Protein AF-A0A529ZJQ5-F1 (afdb_monomer_lite)

pLDDT: mean 96.98, std 4.02, range [57.5, 98.81]

Secondary structure (DSSP, 8-state):
---TTS---EEEPTTS-EEEETT-BHHHHHH-HHHHHH-HHHHHHHHHSS-HHHHHH-BHHHHHTPPP--HHHH-TTT--BTTTSTTS-BTTSSS--TTS-SSS--SS--PPP--HHHHHHHHTT-EEEEEETTEEEEEEHHHHBPP-TT-TT--BSPPTT-EEEEEEEPPPPHHHHT-------SSSS--

Sequence (191 aa):
VDVSRLTSDIQEADGGALLIGASMKNSALAAQPLIRERYPMLSRALLAGASAQIRNMATVGGNIMQRTRCAYFYDVDGARCNKRQPGGGCDAIGGFNRYHAILGASNDCVATHPSDMCVALAALSAVVHLAGPAGERTVPLAEFHALPGASPQIESVLQPGEMITAVELPPATPAMVNSEYRKLRDRSSYA

Radius of gyration: 17.36 Å; chains: 1; bounding box: 42×33×49 Å

Structure (mmCIF, N/CA/C/O backbone):
data_AF-A0A529ZJQ5-F1
#
_entry.id   AF-A0A529ZJQ5-F1
#
loop_
_atom_site.group_PDB
_atom_site.id
_atom_site.type_symbol
_atom_site.label_atom_id
_atom_site.label_alt_id
_atom_site.label_comp_id
_atom_site.label_asym_id
_atom_site.label_entity_id
_atom_site.label_seq_id
_atom_site.pdbx_PDB_ins_code
_atom_site.Cartn_x
_atom_site.Cartn_y
_atom_site.Cartn_z
_atom_site.occupancy
_atom_site.B_iso_or_equiv
_atom_site.auth_seq_id
_atom_site.auth_comp_id
_atom_site.auth_asym_id
_atom_site.auth_atom_id
_atom_site.pdbx_PDB_model_num
ATOM 1 N N . VAL A 1 1 ? -16.937 1.031 -11.743 1.00 88.88 1 VAL A N 1
ATOM 2 C CA . VAL A 1 1 ? -17.685 0.732 -10.502 1.00 88.88 1 VAL A CA 1
ATOM 3 C C . VAL A 1 1 ? -17.194 1.695 -9.441 1.00 88.88 1 VAL A C 1
ATOM 5 O O . VAL A 1 1 ? -15.996 1.710 -9.194 1.00 88.88 1 VAL A O 1
ATOM 8 N N . ASP A 1 2 ? -18.064 2.553 -8.908 1.00 94.06 2 ASP A N 1
ATOM 9 C CA . ASP A 1 2 ? -17.708 3.390 -7.758 1.00 94.06 2 ASP A CA 1
ATOM 10 C C . ASP A 1 2 ? -17.892 2.575 -6.474 1.00 94.06 2 ASP A C 1
ATOM 12 O O . ASP A 1 2 ? -18.957 2.011 -6.235 1.00 94.06 2 ASP A O 1
ATOM 16 N N . VAL A 1 3 ? -16.834 2.507 -5.673 1.00 92.62 3 VAL A N 1
ATOM 17 C CA . VAL A 1 3 ? -16.762 1.739 -4.424 1.00 92.62 3 VAL A CA 1
ATOM 18 C C . VAL A 1 3 ? -16.684 2.652 -3.197 1.00 92.62 3 VAL A C 1
ATOM 20 O O . VAL A 1 3 ? -16.454 2.191 -2.082 1.00 92.62 3 VAL A O 1
ATOM 23 N N . SER A 1 4 ? -16.898 3.960 -3.379 1.00 87.81 4 SER A N 1
ATOM 24 C CA . SER A 1 4 ? -16.862 4.970 -2.315 1.00 87.81 4 SER A CA 1
ATOM 25 C C . SER A 1 4 ? -17.887 4.740 -1.199 1.00 87.81 4 SER A C 1
ATOM 27 O O . SER A 1 4 ? -17.725 5.288 -0.113 1.00 87.81 4 SER A O 1
ATOM 29 N N . ARG A 1 5 ? -18.912 3.914 -1.453 1.00 85.44 5 ARG A N 1
ATOM 30 C CA . ARG A 1 5 ? -19.976 3.554 -0.503 1.00 85.44 5 ARG A CA 1
ATOM 31 C C . ARG A 1 5 ? -19.731 2.253 0.267 1.00 85.44 5 ARG A C 1
ATOM 33 O O . ARG A 1 5 ? -20.607 1.837 1.018 1.00 85.44 5 ARG A O 1
ATOM 40 N N . LEU A 1 6 ? -18.585 1.593 0.079 1.00 85.75 6 LEU A N 1
ATOM 41 C CA . LEU A 1 6 ? -18.183 0.492 0.960 1.00 85.75 6 LEU A CA 1
ATOM 42 C C . LEU A 1 6 ? -17.978 0.995 2.391 1.00 85.75 6 LEU A C 1
ATOM 44 O O . LEU A 1 6 ? -17.764 2.190 2.599 1.00 85.75 6 LEU A O 1
ATOM 48 N N . THR A 1 7 ? -18.007 0.086 3.367 1.00 89.00 7 THR A N 1
ATOM 49 C CA . THR A 1 7 ? -17.840 0.453 4.779 1.00 89.00 7 THR A CA 1
ATOM 50 C C . THR A 1 7 ? -16.526 1.198 5.029 1.00 89.00 7 THR A C 1
ATOM 52 O O . THR A 1 7 ? -15.455 0.807 4.549 1.00 89.00 7 THR A O 1
ATOM 55 N N . SER A 1 8 ? -16.639 2.292 5.781 1.00 93.75 8 SER A N 1
ATOM 56 C CA . SER A 1 8 ? -15.530 3.085 6.312 1.00 93.75 8 SER A CA 1
ATOM 57 C C . SER A 1 8 ? -15.363 2.907 7.819 1.00 93.75 8 SER A C 1
ATOM 59 O O . SER A 1 8 ? -14.598 3.650 8.428 1.00 93.75 8 SER A O 1
ATOM 61 N N . ASP A 1 9 ? -16.113 1.989 8.426 1.00 95.06 9 ASP A N 1
ATOM 62 C CA . ASP A 1 9 ? -16.184 1.847 9.875 1.00 95.06 9 ASP A CA 1
ATOM 63 C C . ASP A 1 9 ? -15.022 1.010 10.416 1.00 95.06 9 ASP A C 1
ATOM 65 O O . ASP A 1 9 ? -14.377 0.252 9.687 1.00 95.06 9 ASP A O 1
ATOM 69 N N . ILE A 1 10 ? -14.768 1.151 11.716 1.00 96.94 10 ILE A N 1
ATOM 70 C CA . ILE A 1 10 ? -13.935 0.219 12.475 1.00 96.94 10 ILE A CA 1
ATOM 71 C C . ILE A 1 10 ? -14.856 -0.552 13.404 1.00 96.94 10 ILE A C 1
ATOM 73 O O . ILE A 1 10 ? -15.583 0.050 14.194 1.00 96.94 10 ILE A O 1
ATOM 77 N N . GLN A 1 11 ? -14.800 -1.872 13.312 1.00 96.44 11 GLN A N 1
ATOM 78 C CA . GLN A 1 11 ? -15.501 -2.778 14.207 1.00 96.44 11 GLN A CA 1
ATOM 79 C C . GLN A 1 11 ? -14.475 -3.471 15.095 1.00 96.44 11 GLN A C 1
ATOM 81 O O . GLN A 1 11 ? -13.436 -3.922 14.617 1.00 96.44 11 GLN A O 1
ATOM 86 N N . GLU A 1 12 ? -14.756 -3.540 16.388 1.00 95.88 12 GLU A N 1
ATOM 87 C CA . GLU A 1 12 ? -13.965 -4.329 17.326 1.00 95.88 12 GLU A CA 1
ATOM 88 C C . GLU A 1 12 ? -14.640 -5.691 17.478 1.00 95.88 12 GLU A C 1
ATOM 90 O O . GLU A 1 12 ? -15.821 -5.766 17.816 1.00 95.88 12 GLU A O 1
ATOM 95 N N . ALA A 1 13 ? -13.907 -6.753 17.157 1.00 89.31 13 ALA A N 1
ATOM 96 C CA . ALA A 1 13 ? -14.368 -8.121 17.328 1.00 89.31 13 ALA A CA 1
ATOM 97 C C . ALA A 1 13 ? -14.150 -8.591 18.772 1.00 89.31 13 ALA A C 1
ATOM 99 O O . ALA A 1 13 ? -13.324 -8.043 19.514 1.00 89.31 13 ALA A O 1
ATOM 100 N N . ASP A 1 14 ? -14.849 -9.662 19.146 1.00 78.19 14 ASP A N 1
ATOM 101 C CA . ASP A 1 14 ? -14.652 -10.325 20.431 1.00 78.19 14 ASP A CA 1
ATOM 102 C C . ASP A 1 14 ? -13.178 -10.733 20.590 1.00 78.19 14 ASP A C 1
ATOM 104 O O . ASP A 1 14 ? -12.594 -11.397 19.735 1.00 78.19 14 ASP A O 1
ATOM 108 N N . GLY A 1 15 ? -12.546 -10.289 21.679 1.00 83.25 15 GLY A N 1
ATOM 109 C CA . GLY A 1 15 ? -11.114 -10.501 21.920 1.00 83.25 15 GLY A CA 1
ATOM 110 C C . GLY A 1 15 ? -10.196 -9.350 21.487 1.00 83.25 15 GLY A C 1
ATOM 111 O O . GLY A 1 15 ? -8.992 -9.437 21.715 1.00 83.25 15 GLY A O 1
ATOM 112 N N . GLY A 1 16 ? -10.734 -8.254 20.938 1.00 92.50 16 GLY A N 1
ATOM 113 C CA . GLY A 1 16 ? -10.008 -6.988 20.752 1.00 92.50 16 GLY A CA 1
ATOM 114 C C . GLY A 1 16 ? -9.292 -6.820 19.408 1.00 92.50 16 GLY A C 1
ATOM 115 O O . GLY A 1 16 ? -8.518 -5.868 19.246 1.00 92.50 16 GLY A O 1
ATOM 116 N N . ALA A 1 17 ? -9.539 -7.723 18.453 1.00 96.50 17 ALA A N 1
ATOM 117 C CA . ALA A 1 17 ? -9.147 -7.545 17.056 1.00 96.50 17 ALA A CA 1
ATOM 118 C C . ALA A 1 17 ? -9.973 -6.421 16.414 1.00 96.50 17 ALA A C 1
ATOM 120 O O . ALA A 1 17 ? -11.123 -6.198 16.794 1.00 96.50 17 ALA A O 1
ATOM 121 N N . LEU A 1 18 ? -9.398 -5.710 15.443 1.00 98.12 18 LEU A N 1
ATOM 122 C CA . LEU A 1 18 ? -10.080 -4.613 14.753 1.00 98.12 18 LEU A CA 1
ATOM 123 C C . LEU A 1 18 ? -10.268 -4.925 13.281 1.00 98.12 18 LEU A C 1
ATOM 125 O O . LEU A 1 18 ? -9.289 -5.163 12.583 1.00 98.12 18 LEU A O 1
ATOM 129 N N . LEU A 1 19 ? -11.496 -4.803 12.796 1.00 98.00 19 LEU A N 1
ATOM 130 C CA . LEU A 1 19 ? -11.828 -4.856 11.382 1.00 98.00 19 LEU A CA 1
ATOM 131 C C . LEU A 1 19 ? -12.021 -3.431 10.852 1.00 98.00 19 LEU A C 1
ATOM 133 O O . LEU A 1 19 ? -12.921 -2.714 11.280 1.00 98.00 19 LEU A O 1
ATOM 137 N N . ILE A 1 20 ? -11.157 -3.014 9.932 1.00 98.44 20 ILE A N 1
ATOM 138 C CA . ILE A 1 20 ? -11.102 -1.668 9.356 1.00 98.44 20 ILE A CA 1
ATOM 139 C C . ILE A 1 20 ? -11.671 -1.714 7.939 1.00 98.44 20 ILE A C 1
ATOM 141 O O . ILE A 1 20 ? -11.095 -2.353 7.058 1.00 98.44 20 ILE A O 1
ATOM 145 N N . GLY A 1 21 ? -12.764 -0.997 7.688 1.00 98.19 21 GLY A N 1
ATOM 146 C CA . GLY A 1 21 ? -13.397 -0.936 6.373 1.00 98.19 21 GLY A CA 1
ATOM 147 C C . GLY A 1 21 ? -12.484 -0.375 5.274 1.00 98.19 21 GLY A C 1
ATOM 148 O O . GLY A 1 21 ? -11.771 0.616 5.462 1.00 98.19 21 GLY A O 1
ATOM 149 N N . ALA A 1 22 ? -12.514 -0.986 4.087 1.00 97.75 22 ALA A N 1
ATOM 150 C CA . ALA A 1 22 ? -11.606 -0.653 2.989 1.00 97.75 22 ALA A CA 1
ATOM 151 C C . ALA A 1 22 ? -11.772 0.773 2.439 1.00 97.75 22 ALA A C 1
ATOM 153 O O . ALA A 1 22 ? -10.832 1.297 1.829 1.00 97.75 22 ALA A O 1
ATOM 154 N N . SER A 1 23 ? -12.932 1.412 2.631 1.00 97.88 23 SER A N 1
ATOM 155 C CA . SER A 1 23 ? -13.170 2.789 2.178 1.00 97.88 23 SER A CA 1
ATOM 156 C C . SER A 1 23 ? -12.709 3.846 3.189 1.00 97.88 23 SER A C 1
ATOM 158 O O . SER A 1 23 ? -12.678 5.035 2.847 1.00 97.88 23 SER A O 1
ATOM 160 N N . MET A 1 24 ? -12.300 3.433 4.398 1.00 97.88 24 MET A N 1
ATOM 161 C CA . MET A 1 24 ? -11.826 4.346 5.433 1.00 97.88 24 MET A CA 1
ATOM 162 C C . MET A 1 24 ? -10.676 5.200 4.901 1.00 97.88 24 MET A C 1
ATOM 164 O O . MET A 1 24 ? -9.738 4.702 4.273 1.00 97.88 24 MET A O 1
ATOM 168 N N . LYS A 1 25 ? -10.763 6.513 5.133 1.00 98.19 25 LYS A N 1
ATOM 169 C CA . LYS A 1 25 ? -9.748 7.462 4.672 1.00 98.19 25 LYS A CA 1
ATOM 170 C C . LYS A 1 25 ? -8.469 7.315 5.478 1.00 98.19 25 LYS A C 1
ATOM 172 O O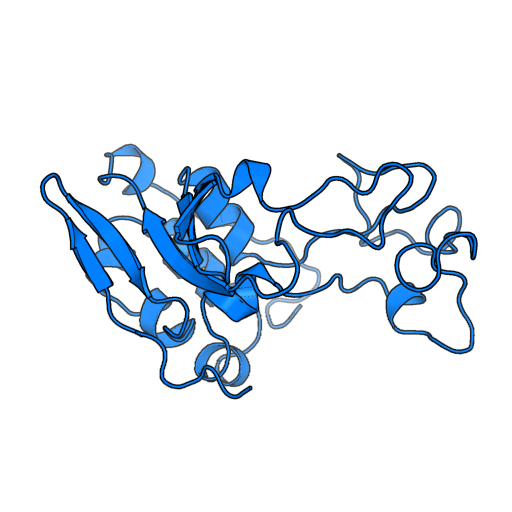 . LYS A 1 25 ? -8.518 7.190 6.699 1.00 98.19 25 LYS A O 1
ATOM 177 N N . ASN A 1 26 ? -7.325 7.433 4.811 1.00 98.69 26 ASN A N 1
ATOM 178 C CA . ASN A 1 26 ? -6.019 7.347 5.462 1.00 98.69 26 ASN A CA 1
ATOM 179 C C . ASN A 1 26 ? -5.865 8.385 6.586 1.00 98.69 26 ASN A C 1
ATOM 181 O O . ASN A 1 26 ? -5.287 8.079 7.625 1.00 98.69 26 ASN A O 1
ATOM 185 N N . SER A 1 27 ? -6.379 9.607 6.398 1.00 98.50 27 SER A N 1
ATOM 186 C CA . SER A 1 27 ? -6.356 10.637 7.444 1.00 98.50 27 SER A CA 1
ATOM 187 C C . SER A 1 27 ? -7.255 10.300 8.634 1.00 98.50 27 SER A C 1
ATOM 189 O O . SER A 1 27 ? -6.832 10.490 9.773 1.00 98.50 27 SER A O 1
ATOM 191 N N . ALA A 1 28 ? -8.449 9.754 8.386 1.00 98.25 28 ALA A N 1
ATOM 192 C CA . ALA A 1 28 ? -9.367 9.318 9.435 1.00 98.25 28 ALA A CA 1
ATOM 193 C C . ALA A 1 28 ? -8.781 8.149 10.239 1.00 98.25 28 ALA A C 1
ATOM 195 O O . ALA A 1 28 ? -8.769 8.195 11.468 1.00 98.25 28 ALA A O 1
ATOM 196 N N . LEU A 1 29 ? -8.211 7.154 9.553 1.00 98.56 29 LEU A N 1
ATOM 197 C CA . LEU A 1 29 ? -7.559 6.016 10.194 1.00 98.56 29 LEU A CA 1
ATOM 198 C C . LEU A 1 29 ? -6.356 6.453 11.041 1.00 98.56 29 LEU A C 1
ATOM 200 O O . LEU A 1 29 ? -6.196 6.005 12.172 1.00 98.56 29 LEU A O 1
ATOM 204 N N . ALA A 1 30 ? -5.530 7.372 10.532 1.00 98.56 30 ALA A N 1
ATOM 205 C CA . ALA A 1 30 ? -4.383 7.885 11.278 1.00 98.56 30 ALA A CA 1
ATOM 206 C C . ALA A 1 30 ? -4.789 8.679 12.532 1.00 98.56 30 ALA A C 1
ATOM 208 O O . ALA A 1 30 ? -4.048 8.691 13.518 1.00 98.56 30 ALA A O 1
ATOM 209 N N . ALA A 1 31 ? -5.939 9.357 12.489 1.00 98.25 31 ALA A N 1
ATOM 210 C CA . ALA A 1 31 ? -6.445 10.186 13.578 1.00 98.25 31 ALA A CA 1
ATOM 211 C C . ALA A 1 31 ? -7.229 9.400 14.639 1.00 98.25 31 ALA A C 1
ATOM 213 O O . ALA A 1 31 ? -7.427 9.925 15.736 1.00 98.25 31 ALA A O 1
ATOM 214 N N . GLN A 1 32 ? -7.654 8.171 14.335 1.00 98.19 32 GLN A N 1
ATOM 215 C CA . GLN A 1 32 ? -8.501 7.368 15.210 1.00 98.19 32 GLN A CA 1
ATOM 216 C C . GLN A 1 32 ? -7.820 7.074 16.561 1.00 98.19 32 GLN A C 1
ATOM 218 O O . GLN A 1 32 ? -6.740 6.470 16.555 1.00 98.19 32 GLN A O 1
ATOM 223 N N . PRO A 1 33 ? -8.412 7.474 17.711 1.00 97.56 33 PRO A N 1
ATOM 224 C CA . PRO A 1 33 ? -7.841 7.215 19.035 1.00 97.56 33 PRO A CA 1
ATOM 225 C C . PRO A 1 33 ? -7.417 5.763 19.244 1.00 97.56 33 PRO A C 1
ATOM 227 O O . PRO A 1 33 ? -6.279 5.508 19.632 1.00 97.56 33 PRO A O 1
ATOM 230 N N . LEU A 1 34 ? -8.272 4.818 18.849 1.00 96.00 34 LEU A N 1
ATOM 231 C CA . LEU A 1 34 ? -8.011 3.393 19.021 1.00 96.00 34 LEU A CA 1
ATOM 232 C C . LEU A 1 34 ? -6.745 2.936 18.282 1.00 96.00 34 LEU A C 1
ATOM 234 O O . LEU A 1 34 ? -5.941 2.181 18.821 1.00 96.00 34 LEU A O 1
ATOM 238 N N . ILE A 1 35 ? -6.524 3.444 17.067 1.00 98.19 35 ILE A N 1
ATOM 239 C CA . ILE A 1 35 ? -5.330 3.143 16.269 1.00 98.19 35 ILE A CA 1
ATOM 240 C C . ILE A 1 35 ? -4.090 3.805 16.864 1.00 98.19 35 ILE A C 1
ATOM 242 O O . ILE A 1 35 ? -3.024 3.198 16.892 1.00 98.19 35 ILE A O 1
ATOM 246 N N . ARG A 1 36 ? -4.210 5.038 17.361 1.00 98.38 36 ARG A N 1
ATOM 247 C CA . AR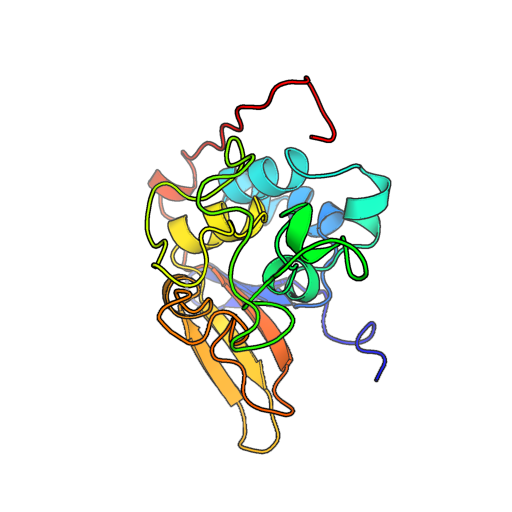G A 1 36 ? -3.089 5.771 17.969 1.00 98.38 36 ARG A CA 1
ATOM 248 C C . ARG A 1 36 ? -2.616 5.133 19.271 1.00 98.38 36 ARG A C 1
ATOM 250 O O . ARG A 1 36 ? -1.420 5.156 19.540 1.00 98.38 36 ARG A O 1
ATOM 257 N N . GLU A 1 37 ? -3.542 4.586 20.049 1.00 97.38 37 GLU A N 1
ATOM 258 C CA . GLU A 1 37 ? -3.257 3.933 21.326 1.00 97.38 37 GLU A CA 1
ATOM 259 C C . GLU A 1 37 ? -2.762 2.498 21.136 1.00 97.38 37 GLU A C 1
ATOM 261 O O . GLU A 1 37 ? -1.781 2.101 21.759 1.00 97.38 37 GLU A O 1
ATOM 266 N N . ARG A 1 38 ? -3.406 1.721 20.256 1.00 97.75 38 ARG A N 1
ATOM 267 C CA . ARG A 1 38 ? -3.131 0.283 20.116 1.00 97.75 38 ARG A CA 1
ATOM 268 C C . ARG A 1 38 ? -2.106 -0.065 19.033 1.00 97.75 38 ARG A C 1
ATOM 270 O O . ARG A 1 38 ? -1.393 -1.054 19.172 1.00 97.75 38 ARG A O 1
ATOM 277 N N . TYR A 1 39 ? -2.009 0.747 17.977 1.00 98.44 39 TYR A N 1
ATOM 278 C CA . TYR A 1 39 ? -1.151 0.503 16.808 1.00 98.44 39 TYR A CA 1
ATOM 279 C C . TYR A 1 39 ? -0.433 1.786 16.336 1.00 98.44 39 TYR A C 1
ATOM 281 O O . TYR A 1 39 ? -0.551 2.173 15.165 1.00 98.44 39 TYR A O 1
ATOM 289 N N . PRO A 1 40 ? 0.327 2.486 17.203 1.00 98.56 40 PRO A N 1
ATOM 290 C CA . PRO A 1 40 ? 0.911 3.785 16.872 1.00 98.56 40 PRO A CA 1
ATOM 291 C C . PRO A 1 40 ? 1.791 3.772 15.617 1.00 98.56 40 PRO A C 1
ATOM 293 O O . PRO A 1 40 ? 1.787 4.760 14.877 1.00 98.56 40 PRO A O 1
ATOM 296 N N . MET A 1 41 ? 2.500 2.675 15.313 1.00 98.44 41 MET A N 1
ATOM 297 C CA . MET A 1 41 ? 3.273 2.578 14.069 1.00 98.44 41 MET A CA 1
ATOM 298 C C . MET A 1 41 ? 2.417 2.730 12.804 1.00 98.44 41 MET A C 1
ATOM 300 O O . MET A 1 41 ? 2.888 3.318 11.833 1.00 98.44 41 MET A O 1
ATOM 304 N N . LEU A 1 42 ? 1.160 2.266 12.807 1.00 98.75 42 LEU A N 1
ATOM 305 C CA . LEU A 1 42 ? 0.258 2.395 11.661 1.00 98.75 42 LEU A CA 1
ATOM 306 C C . LEU A 1 42 ? -0.141 3.856 11.444 1.00 98.75 42 LEU A C 1
ATOM 308 O O . LEU A 1 42 ? -0.043 4.364 10.326 1.00 98.75 42 LEU A O 1
ATOM 312 N N . SER A 1 43 ? -0.520 4.557 12.518 1.00 98.62 43 SER A N 1
ATOM 313 C CA . SER A 1 43 ? -0.813 5.996 12.461 1.00 98.62 43 SER A CA 1
ATOM 314 C C . SER A 1 43 ? 0.397 6.784 11.940 1.00 98.62 43 SER A C 1
ATOM 316 O O . SER A 1 43 ? 0.272 7.600 11.023 1.00 98.62 43 SER A O 1
ATOM 318 N N . ARG A 1 44 ? 1.601 6.484 12.442 1.00 98.56 44 ARG A N 1
ATOM 319 C CA . ARG A 1 44 ? 2.839 7.150 12.007 1.00 98.56 44 ARG A CA 1
ATOM 320 C C . ARG A 1 44 ? 3.195 6.846 10.551 1.00 98.56 44 ARG A C 1
ATOM 322 O O . ARG A 1 44 ? 3.571 7.768 9.830 1.00 98.56 44 ARG A O 1
ATOM 329 N N . ALA A 1 45 ? 3.029 5.604 10.095 1.00 98.69 45 ALA A N 1
ATOM 330 C CA . ALA A 1 45 ? 3.247 5.227 8.699 1.00 98.69 45 ALA A CA 1
ATOM 331 C C . ALA A 1 45 ? 2.321 5.993 7.747 1.00 98.69 45 ALA A C 1
ATOM 333 O O . ALA A 1 45 ? 2.775 6.553 6.748 1.00 98.69 45 ALA A O 1
ATOM 334 N N . LEU A 1 46 ? 1.037 6.102 8.100 1.00 98.56 46 LEU A N 1
ATOM 335 C CA . LEU A 1 46 ? 0.069 6.896 7.346 1.00 98.56 46 LEU A CA 1
ATOM 336 C C . LEU A 1 46 ? 0.483 8.370 7.274 1.00 98.56 46 LEU A C 1
ATOM 338 O O . LEU A 1 46 ? 0.453 8.954 6.195 1.00 98.56 46 LEU A O 1
ATOM 342 N N . LEU A 1 47 ? 0.891 8.975 8.393 1.00 98.19 47 LEU A N 1
ATOM 343 C CA . LEU A 1 47 ? 1.272 10.393 8.451 1.00 98.19 47 LEU A CA 1
ATOM 344 C C . LEU A 1 47 ? 2.610 10.699 7.761 1.00 98.19 47 LEU A C 1
ATOM 346 O O . LEU A 1 47 ? 2.803 11.818 7.279 1.00 98.19 47 LEU A O 1
ATOM 350 N N . ALA A 1 48 ? 3.516 9.722 7.681 1.00 97.44 48 ALA A N 1
ATOM 351 C CA . ALA A 1 48 ? 4.799 9.859 6.996 1.00 97.44 48 ALA A CA 1
ATOM 352 C C . ALA A 1 48 ? 4.659 9.904 5.462 1.00 97.44 48 ALA A C 1
ATOM 354 O O . ALA A 1 48 ? 5.521 10.483 4.787 1.00 97.44 48 ALA A O 1
ATOM 355 N N . GLY A 1 49 ? 3.593 9.316 4.912 1.00 94.38 49 GLY A N 1
ATOM 356 C CA . GLY A 1 49 ? 3.346 9.208 3.476 1.00 94.38 49 GLY A CA 1
ATOM 357 C C . GLY A 1 49 ? 2.498 10.340 2.891 1.00 94.38 49 GLY A C 1
ATOM 358 O O . GLY A 1 49 ? 1.512 10.773 3.488 1.00 94.38 49 GLY A O 1
ATOM 359 N N . ALA A 1 50 ? 2.838 10.771 1.672 1.00 95.88 50 ALA A N 1
ATOM 360 C CA . ALA A 1 50 ? 2.073 11.727 0.861 1.00 95.88 50 ALA A CA 1
ATOM 361 C C . ALA A 1 50 ? 1.789 13.096 1.535 1.00 95.88 50 ALA A C 1
ATOM 363 O O . ALA A 1 50 ? 2.439 13.494 2.506 1.00 95.88 50 ALA A O 1
ATOM 364 N N . SER A 1 51 ? 0.834 13.849 0.980 1.00 97.88 51 SER A N 1
ATOM 365 C CA . SER A 1 51 ? 0.314 15.107 1.532 1.00 97.88 51 SER A CA 1
ATOM 366 C C . SER A 1 51 ? -1.003 14.891 2.286 1.00 97.88 51 SER A C 1
ATOM 368 O O . SER A 1 51 ? -1.665 13.864 2.126 1.00 97.88 51 SER A O 1
ATOM 370 N N . ALA A 1 52 ? -1.425 15.876 3.085 1.00 97.12 52 ALA A N 1
ATOM 371 C CA . ALA A 1 52 ? -2.703 15.813 3.797 1.00 97.12 52 ALA A CA 1
ATOM 372 C C . ALA A 1 52 ? -3.896 15.681 2.833 1.00 97.12 52 ALA A C 1
ATOM 374 O O . ALA A 1 52 ? -4.793 14.878 3.067 1.00 97.12 52 ALA A O 1
ATOM 375 N N . GLN A 1 53 ? -3.867 16.404 1.712 1.00 98.38 53 GLN A N 1
ATOM 376 C CA . GLN A 1 53 ? -4.901 16.366 0.679 1.00 98.38 53 GLN A CA 1
ATOM 377 C C . GLN A 1 53 ? -5.024 14.966 0.071 1.00 98.38 53 GLN A C 1
ATOM 379 O O . GLN A 1 53 ? -6.128 14.441 -0.048 1.00 98.38 53 GLN A O 1
ATOM 384 N N . ILE A 1 54 ? -3.891 14.324 -0.242 1.00 98.12 54 ILE A N 1
ATOM 385 C CA . ILE A 1 54 ? -3.888 12.948 -0.747 1.00 98.12 54 ILE A CA 1
ATOM 386 C C . ILE A 1 54 ? -4.431 11.995 0.321 1.00 98.12 54 ILE A C 1
ATOM 388 O O . ILE A 1 54 ? -5.274 11.161 0.008 1.00 98.12 54 ILE A O 1
ATOM 392 N N . ARG A 1 55 ? -4.016 12.134 1.588 1.00 98.44 55 ARG A N 1
ATOM 393 C CA . ARG A 1 55 ? -4.509 11.280 2.686 1.00 98.44 55 ARG A CA 1
ATOM 394 C C . ARG A 1 55 ? -6.003 11.441 2.970 1.00 98.44 55 ARG A C 1
ATOM 396 O O . ARG A 1 55 ? -6.627 10.474 3.392 1.00 98.44 55 ARG A O 1
ATOM 403 N N . ASN A 1 56 ? -6.573 12.618 2.721 1.00 98.31 56 ASN A N 1
ATOM 404 C CA . ASN A 1 56 ? -8.013 12.854 2.851 1.00 98.31 56 ASN A CA 1
ATOM 405 C C . ASN A 1 56 ? -8.831 12.138 1.768 1.00 98.31 56 ASN A C 1
ATOM 407 O O . ASN A 1 56 ? -9.996 11.819 1.990 1.00 98.31 56 ASN A O 1
ATOM 411 N N . MET A 1 57 ? -8.223 11.855 0.615 1.00 98.00 57 MET A N 1
ATOM 412 C CA . MET A 1 57 ? -8.890 11.168 -0.492 1.00 98.00 57 MET A CA 1
ATOM 413 C C . MET A 1 57 ? -8.613 9.665 -0.501 1.00 98.00 57 MET A C 1
ATOM 415 O O . MET A 1 57 ? -9.533 8.876 -0.741 1.00 98.00 57 MET A O 1
ATOM 419 N N . ALA A 1 58 ? -7.367 9.280 -0.223 1.00 98.31 58 ALA A N 1
ATOM 420 C CA . ALA A 1 58 ? -6.895 7.904 -0.245 1.00 98.31 58 ALA A CA 1
ATOM 421 C C . ALA A 1 58 ? -7.625 7.039 0.787 1.00 98.31 58 ALA A C 1
ATOM 423 O O . ALA A 1 58 ? -7.831 7.455 1.928 1.00 98.31 58 ALA A O 1
ATOM 424 N N . THR A 1 59 ? -7.991 5.830 0.369 1.00 98.62 59 THR A N 1
ATOM 425 C CA . THR A 1 59 ? -8.646 4.822 1.205 1.00 98.62 59 THR A CA 1
ATOM 426 C C . THR A 1 59 ? -7.674 3.706 1.580 1.00 98.62 59 THR A C 1
ATOM 428 O O . THR A 1 59 ? -6.657 3.528 0.905 1.00 98.62 59 THR A O 1
ATOM 431 N N . VAL A 1 60 ? -8.004 2.919 2.606 1.00 98.62 60 VAL A N 1
ATOM 432 C CA . VAL A 1 60 ? -7.232 1.728 3.002 1.00 98.62 60 VAL A CA 1
ATOM 433 C C . VAL A 1 60 ? -7.062 0.759 1.827 1.00 98.62 60 VAL A C 1
ATOM 435 O O . VAL A 1 60 ? -5.932 0.447 1.448 1.00 98.62 60 VAL A O 1
ATOM 438 N N . GLY A 1 61 ? -8.157 0.349 1.180 1.00 98.25 61 GLY A N 1
ATOM 439 C CA . GLY A 1 61 ? -8.100 -0.576 0.043 1.00 98.25 61 GLY A CA 1
ATOM 440 C C . GLY A 1 61 ? -7.306 -0.009 -1.139 1.00 98.25 61 GLY A C 1
ATOM 441 O O . GLY A 1 61 ? -6.469 -0.695 -1.723 1.00 98.25 61 GLY A O 1
ATOM 442 N N . GLY A 1 62 ? -7.487 1.279 -1.451 1.00 98.25 62 GLY A N 1
ATOM 443 C CA . GLY A 1 62 ? -6.745 1.941 -2.527 1.00 98.25 62 GLY A CA 1
ATOM 444 C C . GLY A 1 62 ? -5.250 2.096 -2.230 1.00 98.25 62 GLY A C 1
ATOM 445 O O . GLY A 1 62 ? -4.428 2.002 -3.136 1.00 98.25 62 GLY A O 1
ATOM 446 N N . ASN A 1 63 ? -4.877 2.304 -0.965 1.00 98.75 63 ASN A N 1
ATOM 447 C CA . ASN A 1 63 ? -3.481 2.401 -0.544 1.00 98.75 63 ASN A CA 1
ATOM 448 C C . ASN A 1 63 ? -2.760 1.044 -0.646 1.00 98.75 63 ASN A C 1
ATOM 450 O O . ASN A 1 63 ? -1.610 1.017 -1.088 1.00 98.75 63 ASN A O 1
ATOM 454 N N . ILE A 1 64 ? -3.440 -0.062 -0.314 1.00 98.62 64 ILE A N 1
ATOM 455 C CA . ILE A 1 64 ? -2.919 -1.431 -0.504 1.00 98.62 64 ILE A CA 1
ATOM 456 C C . ILE A 1 64 ? -2.655 -1.732 -1.983 1.00 98.62 64 ILE A C 1
ATOM 458 O O . ILE A 1 64 ? -1.669 -2.388 -2.306 1.00 98.62 64 ILE A O 1
ATOM 462 N N . MET A 1 65 ? -3.500 -1.212 -2.874 1.00 98.44 65 MET A N 1
ATOM 463 C CA . MET A 1 65 ? -3.435 -1.458 -4.319 1.00 98.44 65 MET A CA 1
ATOM 464 C C . MET A 1 65 ? -2.628 -0.418 -5.106 1.00 98.44 65 MET A C 1
ATOM 466 O O . MET A 1 65 ? -2.697 -0.380 -6.338 1.00 98.44 65 MET A O 1
ATOM 470 N N . GLN A 1 66 ? -1.882 0.467 -4.440 1.00 98.38 66 GLN A N 1
ATOM 471 C CA . GLN A 1 66 ? -1.109 1.471 -5.165 1.00 98.38 66 GLN A CA 1
ATOM 472 C C . GLN A 1 66 ? 0.062 0.834 -5.924 1.00 98.38 66 GLN A C 1
ATOM 474 O O . GLN A 1 66 ? 0.770 -0.029 -5.415 1.00 98.38 66 GLN A O 1
ATOM 479 N N . ARG A 1 67 ? 0.318 1.316 -7.140 1.00 98.62 67 ARG A N 1
ATOM 480 C CA . ARG A 1 67 ? 1.395 0.786 -7.984 1.00 98.62 67 ARG A CA 1
ATOM 481 C C . ARG A 1 67 ? 2.737 1.458 -7.701 1.00 98.62 67 ARG A C 1
ATOM 483 O O . ARG A 1 67 ? 2.801 2.524 -7.086 1.00 98.62 67 ARG A O 1
ATOM 490 N N . THR A 1 68 ? 3.811 0.830 -8.183 1.00 98.69 68 THR A N 1
ATOM 491 C CA . THR A 1 68 ? 5.197 1.314 -8.056 1.00 98.69 68 THR A CA 1
ATOM 492 C C . THR A 1 68 ? 5.396 2.750 -8.558 1.00 98.69 68 THR A C 1
ATOM 494 O O . THR A 1 68 ? 4.617 3.247 -9.368 1.00 98.69 68 THR A O 1
ATOM 497 N N . ARG A 1 69 ? 6.472 3.411 -8.105 1.00 98.19 69 ARG A N 1
ATOM 498 C CA . ARG A 1 69 ? 6.920 4.743 -8.565 1.00 98.19 69 ARG A CA 1
ATOM 499 C C . ARG A 1 69 ? 8.134 4.691 -9.502 1.00 98.19 69 ARG A C 1
ATOM 501 O O . ARG A 1 69 ? 8.758 5.718 -9.742 1.00 98.19 69 ARG A O 1
ATOM 508 N N . CYS A 1 70 ? 8.477 3.512 -10.023 1.00 98.50 70 CYS A N 1
ATOM 509 C CA . CYS A 1 70 ? 9.515 3.350 -11.043 1.00 98.50 70 CYS A CA 1
ATOM 510 C C . CYS A 1 70 ? 9.276 4.317 -12.222 1.00 98.50 70 CYS A C 1
ATOM 512 O O . CYS A 1 70 ? 8.215 4.280 -12.843 1.00 98.50 70 CYS A O 1
ATOM 514 N N . ALA A 1 71 ? 10.258 5.167 -12.544 1.00 97.94 71 ALA A N 1
ATOM 515 C CA . ALA A 1 71 ? 10.127 6.150 -13.623 1.00 97.94 71 ALA A CA 1
ATOM 516 C C . ALA A 1 71 ? 9.896 5.477 -14.987 1.00 97.94 71 ALA A C 1
ATOM 518 O O . ALA A 1 71 ? 8.997 5.870 -15.722 1.00 97.94 71 ALA A O 1
ATOM 519 N N . TYR A 1 72 ? 10.613 4.383 -15.264 1.00 98.31 72 TYR A N 1
ATOM 520 C CA . TYR A 1 72 ? 10.455 3.579 -16.481 1.00 98.31 72 TYR A CA 1
ATOM 521 C C . TYR A 1 72 ? 9.070 2.934 -16.609 1.00 98.31 72 TYR A C 1
ATOM 523 O O . TYR A 1 72 ? 8.591 2.691 -17.711 1.00 98.31 72 TYR A O 1
ATOM 531 N N . PHE A 1 73 ? 8.403 2.645 -15.487 1.00 98.44 73 PHE A N 1
ATOM 532 C CA . PHE A 1 73 ? 7.034 2.131 -15.508 1.00 98.44 73 PHE A CA 1
ATOM 533 C C . PHE A 1 73 ? 6.028 3.202 -15.970 1.00 98.44 73 PHE A C 1
ATOM 535 O O . PHE A 1 73 ? 5.062 2.857 -16.652 1.00 98.44 73 PHE A O 1
ATOM 542 N N . TYR A 1 74 ? 6.270 4.479 -15.651 1.00 98.00 74 TYR A N 1
ATOM 543 C CA . TYR A 1 74 ? 5.417 5.602 -16.064 1.00 98.00 74 TYR A CA 1
ATOM 544 C C . TYR A 1 74 ? 5.777 6.192 -17.430 1.00 98.00 74 TYR A C 1
ATOM 546 O O . TYR A 1 74 ? 4.897 6.752 -18.078 1.00 98.00 74 TYR A O 1
ATOM 554 N N . ASP A 1 75 ? 7.025 6.062 -17.878 1.00 97.44 75 ASP A N 1
ATOM 555 C CA . ASP A 1 75 ? 7.423 6.435 -19.235 1.00 97.44 75 ASP A CA 1
ATOM 556 C C . ASP A 1 75 ? 6.940 5.372 -20.233 1.00 97.44 75 ASP A C 1
ATOM 558 O O . ASP A 1 75 ? 7.550 4.312 -20.405 1.00 97.44 75 ASP A O 1
ATOM 562 N N . VAL A 1 76 ? 5.773 5.626 -20.823 1.00 95.44 76 VAL A N 1
ATOM 563 C CA . VAL A 1 76 ? 5.104 4.691 -21.734 1.00 95.44 76 VAL A CA 1
ATOM 564 C C . VAL A 1 76 ? 5.729 4.663 -23.126 1.00 95.44 76 VAL A C 1
ATOM 566 O O . VAL A 1 76 ? 5.684 3.608 -23.757 1.00 95.44 76 VAL A O 1
ATOM 569 N N . ASP A 1 77 ? 6.335 5.769 -23.559 1.00 94.56 77 ASP A N 1
ATOM 570 C CA . ASP A 1 77 ? 6.830 5.957 -24.926 1.00 94.56 77 ASP A CA 1
ATOM 571 C C . ASP A 1 77 ? 8.324 5.632 -25.053 1.00 94.56 77 ASP A C 1
ATOM 573 O O . ASP A 1 77 ? 8.763 5.124 -26.085 1.00 94.56 77 ASP A O 1
ATOM 577 N N . GLY A 1 78 ? 9.114 5.927 -24.014 1.00 94.88 78 GLY A N 1
ATOM 578 C CA . GLY A 1 78 ? 10.574 5.839 -24.067 1.00 94.88 78 GLY A CA 1
ATOM 579 C C . GLY A 1 78 ? 11.180 4.593 -23.426 1.00 94.88 78 GLY A C 1
ATOM 580 O O . GLY A 1 78 ? 12.276 4.185 -23.810 1.00 94.88 78 GLY A O 1
ATOM 581 N N . ALA A 1 79 ? 10.494 3.976 -22.460 1.00 97.75 79 ALA A N 1
ATOM 582 C CA . ALA A 1 79 ? 11.093 2.948 -21.613 1.00 97.75 79 ALA A CA 1
ATOM 583 C C . ALA A 1 79 ? 10.552 1.538 -21.864 1.00 97.75 79 ALA A C 1
ATOM 585 O O . ALA A 1 79 ? 9.351 1.317 -22.014 1.00 97.75 79 ALA A O 1
ATOM 586 N N . ARG A 1 80 ? 11.431 0.543 -21.767 1.00 98.25 80 ARG A N 1
ATOM 587 C CA . ARG A 1 80 ? 11.087 -0.881 -21.708 1.00 98.25 80 ARG A CA 1
ATOM 588 C C . ARG A 1 80 ? 10.730 -1.299 -20.283 1.00 98.25 80 ARG A C 1
ATOM 590 O O . ARG A 1 80 ? 11.512 -1.108 -19.345 1.00 98.25 80 ARG A O 1
ATOM 597 N N . CYS A 1 81 ? 9.548 -1.895 -20.108 1.00 98.56 81 CYS A N 1
ATOM 598 C CA . CYS A 1 81 ? 9.055 -2.302 -18.793 1.00 98.56 81 CYS A CA 1
ATOM 599 C C . CYS A 1 81 ? 8.192 -3.576 -18.832 1.00 98.56 81 CYS A C 1
ATOM 601 O O . CYS A 1 81 ? 7.007 -3.515 -19.152 1.00 98.56 81 CYS A O 1
ATOM 603 N N . ASN A 1 82 ? 8.740 -4.704 -18.367 1.00 98.56 82 ASN A N 1
ATOM 604 C CA . ASN A 1 82 ? 8.047 -5.994 -18.248 1.00 98.56 82 ASN A CA 1
ATOM 605 C C . ASN A 1 82 ? 6.764 -5.923 -17.405 1.00 98.56 82 ASN A C 1
ATOM 607 O O . ASN A 1 82 ? 5.784 -6.596 -17.701 1.00 98.56 82 ASN A O 1
ATOM 611 N N . LYS A 1 83 ? 6.748 -5.085 -16.358 1.00 98.50 83 LYS A N 1
ATOM 612 C CA . LYS A 1 83 ? 5.576 -4.880 -15.485 1.00 98.50 83 LYS A CA 1
ATOM 613 C C . LYS A 1 83 ? 4.402 -4.208 -16.212 1.00 98.50 83 LYS A C 1
ATOM 615 O O . LYS A 1 83 ? 3.257 -4.351 -15.785 1.00 98.50 83 LYS A O 1
ATOM 620 N N . ARG A 1 84 ? 4.681 -3.448 -17.277 1.00 97.88 84 ARG A N 1
ATOM 621 C CA . ARG A 1 84 ? 3.672 -2.801 -18.127 1.00 97.88 84 ARG A CA 1
ATOM 622 C C . ARG A 1 84 ? 3.345 -3.655 -19.351 1.00 97.88 84 ARG A C 1
ATOM 624 O O . ARG A 1 84 ? 2.175 -3.818 -19.674 1.00 97.88 84 ARG A O 1
ATOM 631 N N . GLN A 1 85 ? 4.370 -4.198 -19.998 1.00 97.75 85 GLN A N 1
ATOM 632 C CA . GLN A 1 85 ? 4.266 -5.020 -21.196 1.00 97.75 85 GLN A CA 1
ATOM 633 C C . GLN A 1 85 ? 5.178 -6.246 -21.042 1.00 97.75 85 GLN A C 1
ATOM 635 O O . GLN A 1 85 ? 6.398 -6.110 -21.174 1.00 97.75 85 GLN A O 1
ATOM 640 N N . PRO A 1 86 ? 4.616 -7.436 -20.755 1.00 98.12 86 PRO A N 1
ATOM 641 C CA . PRO A 1 86 ? 5.395 -8.662 -20.606 1.00 98.12 86 PRO A CA 1
ATOM 642 C C . PRO A 1 86 ? 6.301 -8.921 -21.816 1.00 98.12 86 PRO A C 1
ATOM 644 O O . PRO A 1 86 ? 5.864 -8.799 -22.959 1.00 98.12 86 PRO A O 1
ATOM 647 N N . GLY A 1 87 ? 7.569 -9.252 -21.559 1.00 96.94 87 GLY A N 1
ATOM 648 C CA . GLY A 1 87 ? 8.587 -9.465 -22.594 1.00 96.94 87 GLY A CA 1
ATOM 649 C C . GLY A 1 87 ? 9.235 -8.185 -23.140 1.00 96.94 87 GLY A C 1
ATOM 650 O O . GLY A 1 87 ? 10.140 -8.276 -23.964 1.00 96.94 87 GLY A O 1
ATOM 651 N N . GLY A 1 88 ? 8.821 -6.998 -22.683 1.00 95.88 88 GLY A N 1
ATOM 652 C CA . GLY A 1 88 ? 9.408 -5.726 -23.114 1.00 95.88 88 GLY A CA 1
ATOM 653 C C . GLY A 1 88 ? 10.837 -5.485 -22.613 1.00 95.88 88 GLY A C 1
ATOM 654 O O . GLY A 1 88 ? 11.556 -4.693 -23.212 1.00 95.88 88 GLY A O 1
ATOM 655 N N . GLY A 1 89 ? 11.263 -6.160 -21.541 1.00 97.81 89 GLY A N 1
ATOM 656 C CA . GLY A 1 89 ? 12.520 -5.915 -20.825 1.00 97.81 89 GLY A CA 1
ATOM 657 C C . GLY A 1 89 ? 12.357 -4.945 -19.648 1.00 97.81 89 GLY A C 1
ATOM 658 O O . GLY A 1 89 ? 11.266 -4.442 -19.383 1.00 97.81 89 GLY A O 1
ATOM 659 N N . CYS A 1 90 ? 13.431 -4.676 -18.903 1.00 98.56 90 CYS A N 1
ATOM 660 C CA . CYS A 1 90 ? 13.401 -3.765 -17.755 1.00 98.56 90 CYS A CA 1
ATOM 661 C C . CYS A 1 90 ? 14.588 -2.797 -17.785 1.00 98.56 90 CYS A C 1
ATOM 663 O O . CYS A 1 90 ? 15.683 -3.154 -17.364 1.00 98.56 90 CYS A O 1
ATOM 665 N N . ASP A 1 91 ? 14.362 -1.554 -18.216 1.00 98.38 91 ASP A N 1
ATOM 666 C CA . ASP A 1 91 ? 15.434 -0.544 -18.304 1.00 98.38 91 ASP A CA 1
ATOM 667 C C . ASP A 1 91 ? 15.939 -0.052 -16.941 1.00 98.38 91 ASP A C 1
ATOM 669 O O . ASP A 1 91 ? 17.015 0.535 -16.843 1.00 98.38 91 ASP A O 1
ATOM 673 N N . ALA A 1 92 ? 15.203 -0.328 -15.862 1.00 98.38 92 ALA A N 1
ATOM 674 C CA . ALA A 1 92 ? 15.722 -0.110 -14.517 1.00 98.38 92 ALA A CA 1
ATOM 675 C C . ALA A 1 92 ? 16.920 -1.029 -14.215 1.00 98.38 92 ALA A C 1
ATOM 677 O O . ALA A 1 92 ? 17.778 -0.673 -13.412 1.00 98.38 92 ALA A O 1
ATOM 678 N N . ILE A 1 93 ? 17.013 -2.200 -14.852 1.00 97.75 93 ILE A N 1
ATOM 679 C CA . ILE A 1 93 ? 18.155 -3.104 -14.696 1.00 97.75 93 ILE A CA 1
ATOM 680 C C . ILE A 1 93 ? 19.293 -2.588 -15.581 1.00 97.75 93 ILE A C 1
ATOM 682 O O . ILE A 1 93 ? 19.176 -2.538 -16.800 1.00 97.75 93 ILE A O 1
ATOM 686 N N . GLY A 1 94 ? 20.391 -2.164 -14.954 1.00 94.88 94 GLY A N 1
ATOM 687 C CA . GLY A 1 94 ? 21.522 -1.520 -15.635 1.00 94.88 94 GLY A CA 1
ATOM 688 C C . GLY A 1 94 ? 21.338 -0.021 -15.913 1.00 94.88 94 GLY A C 1
ATOM 689 O O . GLY A 1 94 ? 22.310 0.642 -16.266 1.00 94.88 94 GLY A O 1
ATOM 690 N N . GLY A 1 95 ? 20.132 0.523 -15.722 1.00 97.31 95 GLY A N 1
ATOM 691 C CA . GLY A 1 95 ? 19.843 1.957 -15.795 1.00 97.31 95 GLY A CA 1
ATOM 692 C C . GLY A 1 95 ? 19.864 2.656 -14.431 1.00 97.31 95 GLY A C 1
ATOM 693 O O . GLY A 1 95 ? 20.574 2.265 -13.503 1.00 97.31 95 GLY A O 1
ATOM 694 N N . PHE A 1 96 ? 19.057 3.712 -14.288 1.00 97.56 96 PHE A N 1
ATOM 695 C CA . PHE A 1 96 ? 18.925 4.451 -13.033 1.00 97.56 96 PHE A CA 1
ATOM 696 C C . PHE A 1 96 ? 18.078 3.671 -12.020 1.00 97.56 96 PHE A C 1
ATOM 698 O O . PHE A 1 96 ? 16.845 3.711 -12.027 1.00 97.56 96 PHE A O 1
ATOM 705 N N . ASN A 1 97 ? 18.755 2.983 -11.103 1.00 97.25 97 ASN A N 1
ATOM 706 C CA . ASN A 1 97 ? 18.122 2.072 -10.152 1.00 97.25 97 ASN A CA 1
ATOM 707 C C . ASN A 1 97 ? 18.190 2.512 -8.681 1.00 97.25 97 ASN A C 1
ATOM 709 O O . ASN A 1 97 ? 17.812 1.740 -7.807 1.00 97.25 97 ASN A O 1
ATOM 713 N N . ARG A 1 98 ? 18.564 3.767 -8.389 1.00 97.31 98 ARG A N 1
ATOM 714 C CA . ARG A 1 98 ? 18.711 4.288 -7.012 1.00 97.31 98 ARG A CA 1
ATOM 715 C C . ARG A 1 98 ? 17.504 4.021 -6.095 1.00 97.31 98 ARG A C 1
ATOM 717 O O . ARG A 1 98 ? 17.687 3.812 -4.903 1.00 97.31 98 ARG A O 1
ATOM 724 N N . TYR A 1 99 ? 16.285 4.050 -6.638 1.00 96.06 99 TYR A N 1
ATOM 725 C CA . TYR A 1 99 ? 15.028 3.878 -5.888 1.00 96.06 99 TYR A CA 1
ATOM 726 C C . TYR A 1 99 ? 14.420 2.465 -5.972 1.00 96.06 99 TYR A C 1
ATOM 728 O O . TYR A 1 99 ? 13.262 2.262 -5.596 1.00 96.06 99 TYR A O 1
ATOM 736 N N . HIS A 1 100 ? 15.160 1.503 -6.518 1.00 98.62 100 HIS A N 1
ATOM 737 C CA . HIS A 1 100 ? 14.668 0.159 -6.811 1.00 98.62 100 HIS A CA 1
ATOM 738 C C . HIS A 1 100 ? 15.042 -0.846 -5.717 1.00 98.62 100 HIS A C 1
ATOM 740 O O . HIS A 1 100 ? 15.809 -0.557 -4.800 1.00 98.62 100 HIS A O 1
ATOM 746 N N . ALA A 1 101 ? 14.418 -2.018 -5.779 1.00 98.38 101 ALA A N 1
ATOM 747 C CA . ALA A 1 101 ? 14.480 -3.027 -4.740 1.00 98.38 101 ALA A CA 1
ATOM 748 C C . ALA A 1 101 ? 15.866 -3.680 -4.668 1.00 98.38 101 ALA A C 1
ATOM 750 O O . ALA A 1 101 ? 16.432 -4.077 -5.683 1.00 98.38 101 ALA A O 1
ATOM 751 N N . ILE A 1 102 ? 16.362 -3.849 -3.442 1.00 98.06 102 ILE A N 1
ATOM 752 C CA . ILE A 1 102 ? 17.559 -4.650 -3.135 1.00 98.06 102 ILE A CA 1
ATOM 753 C C . ILE A 1 102 ? 17.214 -6.076 -2.676 1.00 98.06 102 ILE A C 1
ATOM 755 O O . ILE A 1 102 ? 18.082 -6.940 -2.642 1.00 98.06 102 ILE A O 1
ATOM 759 N N . LEU A 1 103 ? 15.950 -6.330 -2.321 1.00 98.06 103 LEU A N 1
ATOM 760 C CA . LEU A 1 103 ? 15.433 -7.623 -1.870 1.00 98.06 103 LEU A CA 1
ATOM 761 C C . LEU A 1 103 ? 14.158 -7.961 -2.641 1.00 98.06 103 LEU A C 1
ATOM 763 O O . LEU A 1 103 ? 13.394 -7.064 -2.992 1.00 98.06 103 LEU A O 1
ATOM 767 N N . GLY A 1 104 ? 13.932 -9.252 -2.897 1.00 97.19 104 GLY A N 1
ATOM 768 C CA . GLY A 1 104 ? 12.733 -9.733 -3.595 1.00 97.19 104 GLY A CA 1
ATOM 769 C C . GLY A 1 104 ? 12.638 -9.315 -5.068 1.00 97.19 104 GLY A C 1
ATOM 770 O O . GLY A 1 104 ? 11.596 -9.503 -5.690 1.00 97.19 104 GLY A O 1
ATOM 771 N N . ALA A 1 105 ? 13.701 -8.741 -5.633 1.00 98.00 105 ALA A N 1
ATOM 772 C CA . ALA A 1 105 ? 13.785 -8.430 -7.051 1.00 98.00 105 ALA A CA 1
ATOM 773 C C . ALA A 1 105 ? 13.983 -9.697 -7.902 1.00 98.00 105 ALA A C 1
ATOM 775 O O . ALA A 1 105 ? 14.316 -10.769 -7.401 1.00 98.00 105 ALA A O 1
ATOM 776 N N . SER A 1 106 ? 13.804 -9.551 -9.211 1.00 98.25 106 SER A N 1
ATOM 777 C CA . SER A 1 106 ? 14.022 -10.603 -10.207 1.00 98.25 106 SER A CA 1
ATOM 778 C C . SER A 1 106 ? 14.784 -10.045 -11.408 1.00 98.25 106 SER A C 1
ATOM 780 O O . SER A 1 106 ? 14.941 -8.828 -11.537 1.00 98.25 106 SER A O 1
ATOM 782 N N . ASN A 1 107 ? 15.178 -10.925 -12.328 1.00 97.31 107 ASN A N 1
ATOM 783 C CA . ASN A 1 107 ? 15.749 -10.519 -13.615 1.00 97.31 107 ASN A CA 1
ATOM 784 C C . ASN A 1 107 ? 14.746 -9.765 -14.505 1.00 97.31 107 ASN A C 1
ATOM 786 O O . ASN A 1 107 ? 15.162 -9.094 -15.444 1.00 97.31 107 ASN A O 1
ATOM 79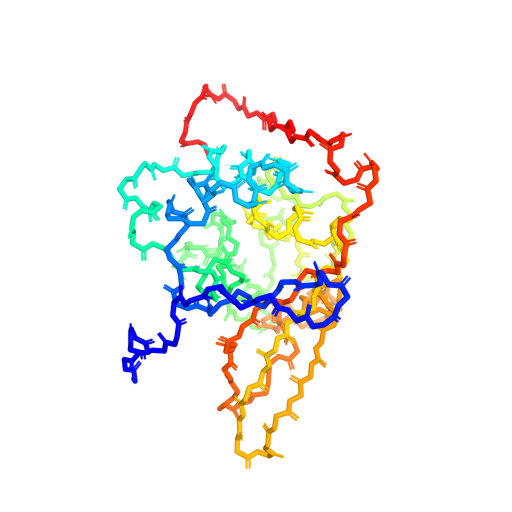0 N N . ASP A 1 108 ? 13.445 -9.840 -14.206 1.00 98.19 108 ASP A N 1
ATOM 791 C CA . ASP A 1 108 ? 12.404 -9.208 -15.015 1.00 98.19 108 ASP A CA 1
ATOM 792 C C . ASP A 1 108 ? 11.878 -7.901 -14.425 1.00 98.19 108 ASP A C 1
ATOM 794 O O . ASP A 1 108 ? 11.306 -7.085 -15.152 1.00 98.19 108 ASP A O 1
ATOM 798 N N . CYS A 1 109 ? 12.050 -7.671 -13.122 1.00 98.69 109 CYS A N 1
ATOM 799 C CA . CYS A 1 109 ? 11.649 -6.428 -12.477 1.00 98.69 109 CYS A CA 1
ATOM 800 C C . CYS A 1 109 ? 12.321 -6.228 -11.115 1.00 98.69 109 CYS A C 1
ATOM 802 O O . CYS A 1 109 ? 12.354 -7.131 -10.276 1.00 98.69 109 CYS A O 1
ATOM 804 N N . VAL A 1 110 ? 12.758 -4.990 -10.881 1.00 98.69 110 VAL A N 1
ATOM 805 C CA . VAL A 1 110 ? 13.372 -4.504 -9.633 1.00 98.69 110 VAL A CA 1
ATOM 806 C C . VAL A 1 110 ? 12.506 -3.436 -8.937 1.00 98.69 110 VAL A C 1
ATOM 808 O O . VAL A 1 110 ? 12.986 -2.660 -8.119 1.00 98.69 110 VAL A O 1
ATOM 811 N N . ALA A 1 111 ? 11.223 -3.315 -9.286 1.00 98.62 111 ALA A N 1
ATOM 812 C CA . ALA A 1 111 ? 10.343 -2.279 -8.740 1.00 98.62 111 ALA A CA 1
ATOM 813 C C . ALA A 1 111 ? 10.008 -2.499 -7.252 1.00 98.62 111 ALA A C 1
ATOM 815 O O . ALA A 1 111 ? 9.789 -3.624 -6.815 1.00 98.62 111 ALA A O 1
ATOM 816 N N . THR A 1 112 ? 9.894 -1.409 -6.490 1.00 98.56 112 THR A N 1
ATOM 817 C CA . THR A 1 112 ? 9.436 -1.416 -5.0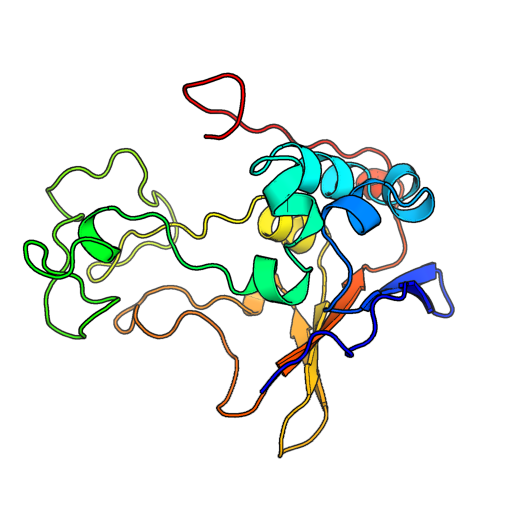90 1.00 98.56 112 THR A CA 1
ATOM 818 C C . THR A 1 112 ? 7.930 -1.158 -4.990 1.00 98.56 112 THR A C 1
ATOM 820 O O . THR A 1 112 ? 7.355 -0.440 -5.821 1.00 98.56 112 THR A O 1
ATOM 823 N N . HIS A 1 113 ? 7.291 -1.710 -3.952 1.00 98.50 113 HIS A N 1
ATOM 824 C CA . HIS A 1 113 ? 5.954 -1.293 -3.527 1.00 98.50 113 HIS A CA 1
ATOM 825 C C . HIS A 1 113 ? 6.074 -0.048 -2.626 1.00 98.50 113 HIS A C 1
ATOM 827 O O . HIS A 1 113 ? 6.794 -0.101 -1.629 1.00 98.50 113 HIS A O 1
ATOM 833 N N . PRO A 1 114 ? 5.410 1.080 -2.937 1.00 98.25 114 PRO A N 1
ATOM 834 C CA . PRO A 1 114 ? 5.725 2.362 -2.301 1.00 98.25 114 PRO A CA 1
ATOM 835 C C . PRO A 1 114 ? 4.891 2.675 -1.048 1.00 98.25 114 PRO A C 1
ATOM 837 O O . PRO A 1 114 ? 5.017 3.763 -0.489 1.00 98.25 114 PRO A O 1
ATOM 840 N N . SER A 1 115 ? 3.995 1.778 -0.624 1.00 98.62 115 SER A N 1
ATOM 841 C CA . SER A 1 115 ? 3.095 2.041 0.505 1.00 98.62 115 SER A CA 1
ATOM 842 C C . SER A 1 115 ? 3.800 1.945 1.856 1.00 98.62 115 SER A C 1
ATOM 844 O O . SER A 1 115 ? 4.133 0.853 2.314 1.00 98.62 115 SER A O 1
ATOM 846 N N . ASP A 1 116 ? 3.900 3.082 2.545 1.00 98.69 116 ASP A N 1
ATOM 847 C CA . ASP A 1 116 ? 4.299 3.135 3.956 1.00 98.69 116 ASP A CA 1
ATOM 848 C C . ASP A 1 116 ? 3.320 2.341 4.846 1.00 98.69 116 ASP A C 1
ATOM 850 O O . ASP A 1 116 ? 3.727 1.622 5.757 1.00 98.69 116 ASP A O 1
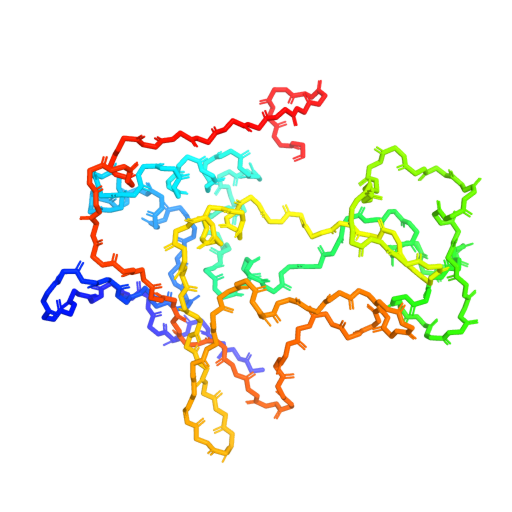ATOM 854 N N . MET A 1 117 ? 2.017 2.427 4.547 1.00 98.81 117 MET A N 1
ATOM 855 C CA . MET A 1 117 ? 0.959 1.742 5.296 1.00 98.81 117 MET A CA 1
ATOM 856 C C . MET A 1 117 ? 1.097 0.219 5.213 1.00 98.81 117 MET A C 1
ATOM 858 O O . MET A 1 117 ? 0.954 -0.450 6.230 1.00 98.81 117 MET A O 1
ATOM 862 N N . CYS A 1 118 ? 1.414 -0.334 4.037 1.00 98.75 118 CYS A N 1
ATOM 863 C CA . CYS A 1 118 ? 1.573 -1.783 3.880 1.00 98.75 118 CYS A CA 1
ATOM 864 C C . CYS A 1 118 ? 2.744 -2.329 4.699 1.00 98.75 118 CYS A C 1
ATOM 866 O O . CYS A 1 118 ? 2.645 -3.439 5.206 1.00 98.75 118 CYS A O 1
ATOM 868 N N . VAL A 1 119 ? 3.814 -1.548 4.893 1.00 98.69 119 VAL A N 1
ATOM 869 C CA . VAL A 1 119 ? 4.923 -1.945 5.776 1.00 98.69 119 VAL A CA 1
ATOM 870 C C . VAL A 1 119 ? 4.434 -2.101 7.217 1.00 98.69 119 VAL A C 1
ATOM 872 O O . VAL A 1 119 ? 4.721 -3.112 7.854 1.00 98.69 119 VAL A O 1
ATOM 875 N N . ALA A 1 120 ? 3.664 -1.132 7.725 1.00 98.69 120 ALA A N 1
ATOM 876 C CA . ALA A 1 120 ? 3.106 -1.214 9.074 1.00 98.69 120 ALA A CA 1
ATOM 877 C C . ALA A 1 120 ? 2.100 -2.363 9.210 1.00 98.69 120 ALA A C 1
ATOM 879 O O . ALA A 1 120 ? 2.178 -3.135 10.157 1.00 98.69 120 ALA A O 1
ATOM 880 N N . LEU A 1 121 ? 1.189 -2.514 8.249 1.00 98.81 121 LEU A N 1
ATOM 881 C CA . LEU A 1 121 ? 0.207 -3.594 8.264 1.00 98.81 121 LEU A CA 1
ATOM 882 C C . LEU A 1 121 ? 0.869 -4.984 8.193 1.00 98.81 121 LEU A C 1
ATOM 884 O O . LEU A 1 121 ? 0.440 -5.891 8.898 1.00 98.81 121 LEU A O 1
ATOM 888 N N . ALA A 1 122 ? 1.936 -5.153 7.405 1.00 98.69 122 ALA A N 1
ATOM 889 C CA . ALA A 1 122 ? 2.663 -6.419 7.325 1.00 98.69 122 ALA A CA 1
ATOM 890 C C . ALA A 1 122 ? 3.364 -6.741 8.653 1.00 98.69 122 ALA A C 1
ATOM 892 O O . ALA A 1 122 ? 3.265 -7.862 9.143 1.00 98.69 122 ALA A O 1
ATOM 893 N N . ALA A 1 123 ? 4.000 -5.745 9.282 1.00 98.38 123 ALA A N 1
ATOM 894 C CA . ALA A 1 123 ? 4.610 -5.899 10.605 1.00 98.38 123 ALA A CA 1
ATOM 895 C C . ALA A 1 123 ? 3.580 -6.234 11.702 1.00 98.38 123 ALA A C 1
ATOM 897 O O . ALA A 1 123 ? 3.892 -6.958 12.644 1.00 98.38 123 ALA A O 1
ATOM 898 N N . LEU A 1 124 ? 2.347 -5.742 11.561 1.00 98.44 124 LEU A N 1
ATOM 899 C CA . LEU A 1 124 ? 1.227 -6.033 12.457 1.00 98.44 124 LEU A CA 1
ATOM 900 C C . LEU A 1 124 ? 0.516 -7.359 12.141 1.00 98.44 124 LEU A C 1
ATOM 902 O O . LEU A 1 124 ? -0.469 -7.672 12.800 1.00 98.44 124 LEU A O 1
ATOM 906 N N . SER A 1 125 ? 1.002 -8.141 11.169 1.00 98.12 125 SER A N 1
ATOM 907 C CA . SER A 1 125 ? 0.360 -9.386 10.714 1.00 98.12 125 SER A CA 1
ATOM 908 C C . SER A 1 125 ? -1.102 -9.185 10.295 1.00 98.12 125 SER A C 1
ATOM 910 O O . SER A 1 125 ? -1.961 -10.013 10.585 1.00 98.12 125 SER A O 1
ATOM 912 N N . ALA A 1 126 ? -1.389 -8.062 9.632 1.00 98.69 126 ALA A N 1
ATOM 913 C CA . ALA A 1 126 ? -2.735 -7.735 9.187 1.00 98.69 126 ALA A CA 1
ATOM 914 C C . ALA A 1 126 ? -3.268 -8.761 8.178 1.00 98.69 126 ALA A C 1
ATOM 916 O O . ALA A 1 126 ? -2.518 -9.296 7.356 1.00 98.69 126 ALA A O 1
ATOM 917 N N . VAL A 1 127 ? -4.581 -8.969 8.192 1.00 98.81 127 VAL A N 1
ATOM 918 C CA . VAL A 1 127 ? -5.288 -9.855 7.263 1.00 98.81 127 VAL A CA 1
ATOM 919 C C . VAL A 1 127 ? -6.192 -9.022 6.360 1.00 98.81 127 VAL A C 1
ATOM 921 O O . VAL A 1 127 ? -6.949 -8.174 6.821 1.00 98.81 127 VAL A O 1
ATOM 924 N N . VAL A 1 128 ? -6.108 -9.235 5.052 1.00 98.75 128 VAL A N 1
ATOM 925 C CA . VAL A 1 128 ? -6.937 -8.568 4.046 1.00 98.75 128 VAL A CA 1
ATOM 926 C C . VAL A 1 128 ? -8.192 -9.399 3.816 1.00 98.75 128 VAL A C 1
ATOM 928 O O . VAL A 1 128 ? -8.103 -10.580 3.482 1.00 98.75 128 VAL A O 1
ATOM 931 N N . HIS A 1 129 ? -9.356 -8.777 3.967 1.00 98.50 129 HIS A N 1
ATOM 932 C CA . HIS A 1 129 ? -10.656 -9.383 3.689 1.00 98.50 129 HIS A CA 1
ATOM 933 C C . HIS A 1 129 ? -11.084 -9.058 2.261 1.00 98.50 129 HIS A C 1
ATOM 935 O O . HIS A 1 129 ? -11.059 -7.895 1.844 1.00 98.50 129 HIS A O 1
ATOM 941 N N . LEU A 1 130 ? -11.449 -10.095 1.512 1.00 98.44 130 LEU A N 1
ATOM 942 C CA . LEU A 1 130 ? -11.789 -10.043 0.097 1.00 98.44 130 LEU A CA 1
ATOM 943 C C . LEU A 1 130 ? -13.207 -10.562 -0.128 1.00 98.44 130 LEU A C 1
ATOM 945 O O . LEU A 1 130 ? -13.605 -11.565 0.460 1.00 98.44 130 LEU A O 1
ATOM 949 N N . ALA A 1 131 ? -13.930 -9.927 -1.043 1.00 97.69 131 ALA A N 1
ATOM 950 C CA . ALA A 1 131 ? -15.201 -10.423 -1.556 1.00 97.69 131 ALA A CA 1
ATOM 951 C C . ALA A 1 131 ? -15.179 -10.439 -3.084 1.00 97.69 131 ALA A C 1
ATOM 953 O O . ALA A 1 131 ? -14.664 -9.513 -3.714 1.00 97.69 131 ALA A O 1
ATOM 954 N N . GLY A 1 132 ? -15.759 -11.473 -3.686 1.00 96.88 132 GLY A N 1
ATOM 955 C CA . GLY A 1 132 ? -15.879 -11.599 -5.133 1.00 96.88 132 GLY A CA 1
ATOM 956 C C . GLY A 1 132 ? -16.983 -12.572 -5.549 1.00 96.88 132 GLY A C 1
ATOM 957 O O . GLY A 1 132 ? -17.744 -13.054 -4.710 1.00 96.88 132 GLY A O 1
ATOM 958 N N . PRO A 1 133 ? -17.080 -12.901 -6.849 1.00 97.12 133 PRO A N 1
ATOM 959 C CA . PRO A 1 133 ? -18.131 -13.775 -7.377 1.00 97.12 133 PRO A CA 1
ATOM 960 C C . PRO A 1 133 ? -18.144 -15.190 -6.779 1.00 97.12 133 PRO A C 1
ATOM 962 O O . PRO A 1 133 ? -19.179 -15.847 -6.786 1.00 97.12 133 PRO A O 1
ATOM 965 N N . ALA A 1 134 ? -16.999 -15.657 -6.275 1.00 96.19 134 ALA A N 1
ATOM 966 C CA . ALA A 1 134 ? -16.844 -16.968 -5.647 1.00 96.19 134 ALA A CA 1
ATOM 967 C C . ALA A 1 134 ? -17.103 -16.962 -4.125 1.00 96.19 134 ALA A C 1
ATOM 969 O O . ALA A 1 134 ? -16.960 -18.003 -3.488 1.00 96.19 134 ALA A O 1
ATOM 970 N N . GLY A 1 135 ? -17.477 -15.816 -3.546 1.00 97.81 135 GLY A N 1
ATOM 971 C CA . GLY A 1 135 ? -17.707 -15.643 -2.112 1.00 97.81 135 GLY A CA 1
ATOM 972 C C . GLY A 1 135 ? -16.657 -14.765 -1.433 1.00 97.81 135 GLY A C 1
ATOM 973 O O . GLY A 1 135 ? -15.988 -13.949 -2.073 1.00 97.81 135 GLY A O 1
ATOM 974 N N . GLU A 1 136 ? -16.548 -14.923 -0.117 1.00 98.31 136 GLU A N 1
ATOM 975 C CA . GLU A 1 136 ? -15.626 -14.175 0.737 1.00 98.31 136 GLU A CA 1
ATOM 976 C C . GLU A 1 136 ? -14.418 -15.030 1.116 1.00 98.31 136 GLU A C 1
ATOM 978 O O . GLU A 1 136 ? -14.532 -16.241 1.324 1.00 98.31 136 GLU A O 1
ATOM 983 N N . ARG A 1 137 ? -13.246 -14.400 1.216 1.00 98.25 137 ARG A N 1
ATOM 984 C CA . ARG A 1 137 ? -12.028 -15.042 1.718 1.00 98.25 137 ARG A CA 1
ATOM 985 C C . ARG A 1 137 ? -11.095 -14.031 2.361 1.00 98.25 137 ARG A C 1
ATOM 987 O O . ARG A 1 137 ? -11.201 -12.829 2.133 1.00 98.25 137 ARG A O 1
ATOM 994 N N . THR A 1 138 ? -10.123 -14.536 3.104 1.00 98.62 138 THR A N 1
ATOM 995 C CA . THR A 1 138 ? -9.085 -13.725 3.734 1.00 98.62 138 THR A CA 1
ATOM 996 C C . THR A 1 138 ? -7.699 -14.100 3.223 1.00 98.62 138 THR A C 1
ATOM 998 O O . THR A 1 138 ? -7.473 -15.214 2.748 1.00 98.62 138 THR A O 1
ATOM 1001 N N . VAL A 1 139 ? -6.771 -13.145 3.276 1.00 98.69 139 VAL A N 1
ATOM 1002 C CA . VAL A 1 139 ? -5.369 -13.327 2.877 1.00 98.69 139 VAL A CA 1
ATOM 1003 C C . VAL A 1 139 ? -4.471 -12.567 3.854 1.00 98.69 139 VAL A C 1
ATOM 1005 O O . VAL A 1 139 ? -4.684 -11.367 4.033 1.00 98.69 139 VAL A O 1
ATOM 1008 N N . PRO A 1 140 ? -3.449 -13.188 4.470 1.00 98.75 140 PRO A N 1
ATOM 1009 C CA . PRO A 1 140 ? -2.440 -12.446 5.222 1.00 98.75 140 PRO A CA 1
ATOM 1010 C C . PRO A 1 140 ? -1.785 -11.380 4.337 1.00 98.75 140 PRO A C 1
ATOM 1012 O O . PRO A 1 140 ? -1.384 -11.673 3.213 1.00 98.75 140 PRO A O 1
ATOM 1015 N N . LEU A 1 141 ? -1.622 -10.143 4.813 1.00 98.69 141 LEU A N 1
ATOM 1016 C CA . LEU A 1 141 ? -1.066 -9.077 3.970 1.00 98.69 141 LEU A CA 1
ATOM 1017 C C . LEU A 1 141 ? 0.344 -9.415 3.455 1.00 98.69 141 LEU A C 1
ATOM 1019 O O . LEU A 1 141 ? 0.688 -9.050 2.334 1.00 98.69 141 LEU A O 1
ATOM 1023 N N . ALA A 1 142 ? 1.137 -10.152 4.236 1.00 98.06 142 ALA A N 1
ATOM 1024 C CA . ALA A 1 142 ? 2.464 -10.616 3.830 1.00 98.06 142 ALA A CA 1
ATOM 1025 C C . ALA A 1 142 ? 2.444 -11.547 2.598 1.00 98.06 142 ALA A C 1
ATOM 1027 O O . ALA A 1 142 ? 3.456 -11.677 1.917 1.00 98.06 142 ALA A O 1
ATOM 1028 N N . GLU A 1 143 ? 1.296 -12.158 2.301 1.00 98.31 143 GLU A N 1
ATOM 1029 C CA . GLU A 1 143 ? 1.066 -13.045 1.156 1.00 98.31 143 GLU A CA 1
ATOM 1030 C C . GLU A 1 143 ? 0.218 -12.376 0.061 1.00 98.31 143 GLU A C 1
ATOM 1032 O O . GLU A 1 143 ? -0.023 -12.960 -0.994 1.00 98.31 143 GLU A O 1
ATOM 1037 N N . PHE A 1 144 ? -0.254 -11.148 0.293 1.00 98.75 144 PHE A N 1
ATOM 1038 C CA . PHE A 1 144 ? -1.165 -10.468 -0.620 1.00 98.75 144 PHE A CA 1
ATOM 1039 C C . PHE A 1 144 ? -0.463 -9.966 -1.886 1.00 98.75 144 PHE A C 1
ATOM 1041 O O . PHE A 1 144 ? -0.999 -10.114 -2.987 1.00 98.75 144 PHE A O 1
ATOM 1048 N N . HIS A 1 145 ? 0.718 -9.358 -1.736 1.00 98.56 145 HIS A N 1
ATOM 1049 C CA . HIS A 1 145 ? 1.507 -8.824 -2.848 1.00 98.56 145 HIS A CA 1
ATOM 1050 C C . HIS A 1 145 ? 2.431 -9.896 -3.425 1.00 98.56 145 HIS A C 1
ATOM 1052 O O . HIS A 1 145 ? 3.220 -10.507 -2.707 1.00 98.56 145 HIS A O 1
ATOM 1058 N N . ALA A 1 146 ? 2.371 -10.097 -4.739 1.00 97.06 146 ALA A N 1
ATOM 1059 C CA . ALA A 1 146 ? 3.198 -11.087 -5.417 1.00 97.06 146 ALA A CA 1
ATOM 1060 C C . ALA A 1 146 ? 4.629 -10.566 -5.633 1.00 97.06 146 ALA A C 1
ATOM 1062 O O . ALA A 1 146 ? 4.837 -9.429 -6.069 1.00 97.06 146 ALA A O 1
ATOM 1063 N N . LEU A 1 147 ? 5.627 -11.421 -5.385 1.00 97.69 147 LEU A N 1
ATOM 1064 C CA . LEU A 1 147 ? 6.988 -11.174 -5.864 1.00 97.69 147 LEU A CA 1
ATOM 1065 C C . LEU A 1 147 ? 7.006 -11.162 -7.402 1.00 97.69 147 LEU A C 1
ATOM 1067 O O . LEU A 1 147 ? 6.272 -11.929 -8.024 1.00 97.69 147 LEU A O 1
ATOM 1071 N N . PRO A 1 148 ? 7.858 -10.332 -8.036 1.00 98.00 148 PRO A N 1
ATOM 1072 C CA . PRO A 1 148 ? 7.813 -10.123 -9.479 1.00 98.00 148 PRO A CA 1
ATOM 1073 C C . PRO A 1 148 ? 8.053 -11.401 -10.294 1.00 98.00 148 PRO A C 1
ATOM 1075 O O . PRO A 1 148 ? 7.384 -11.598 -11.308 1.00 98.00 148 PRO A O 1
ATOM 1078 N N . GLY A 1 149 ? 8.985 -12.263 -9.865 1.00 97.12 149 GLY A N 1
ATOM 1079 C CA . GLY A 1 149 ? 9.341 -13.490 -10.586 1.00 97.12 149 GLY A CA 1
ATOM 1080 C C . GLY A 1 149 ? 9.522 -13.246 -12.090 1.00 97.12 149 GLY A C 1
ATOM 1081 O O . GLY A 1 149 ? 10.105 -12.242 -12.484 1.00 97.12 149 GLY A O 1
ATOM 1082 N N . ALA A 1 150 ? 8.958 -14.130 -12.914 1.00 97.44 150 ALA A N 1
ATOM 1083 C CA . ALA A 1 150 ? 8.892 -13.963 -14.369 1.00 97.44 150 ALA A CA 1
ATOM 1084 C C . ALA A 1 150 ? 7.603 -13.264 -14.853 1.00 97.44 150 ALA A C 1
ATOM 1086 O O . ALA A 1 150 ? 7.290 -13.259 -16.041 1.00 97.44 150 ALA A O 1
ATOM 1087 N N . SER A 1 151 ? 6.775 -12.743 -13.944 1.00 98.00 151 SER A N 1
ATOM 1088 C CA . SER A 1 151 ? 5.459 -12.175 -14.272 1.00 98.00 151 SER A CA 1
ATOM 1089 C C . SER A 1 151 ? 5.167 -10.908 -13.468 1.00 98.00 151 SER A C 1
ATOM 1091 O O . SER A 1 151 ? 4.167 -10.837 -12.751 1.00 98.00 151 SER A O 1
ATOM 1093 N N . PRO A 1 152 ? 6.003 -9.862 -13.600 1.00 98.38 152 PRO A N 1
ATOM 1094 C CA . PRO A 1 152 ? 5.899 -8.662 -12.778 1.00 98.38 152 PRO A CA 1
ATOM 1095 C C . PRO A 1 152 ? 4.632 -7.834 -13.029 1.00 98.38 152 PRO A C 1
ATOM 1097 O O . PRO A 1 152 ? 4.360 -6.914 -12.259 1.00 98.38 152 PRO A O 1
ATOM 1100 N N . GLN A 1 153 ? 3.866 -8.114 -14.084 1.00 98.38 153 GLN A N 1
ATOM 1101 C CA . GLN A 1 153 ? 2.537 -7.545 -14.317 1.00 98.38 153 GLN A CA 1
ATOM 1102 C C . GLN A 1 153 ? 1.482 -8.045 -13.313 1.00 98.38 153 GLN A C 1
ATOM 1104 O O . GLN A 1 153 ? 0.456 -7.390 -13.139 1.00 98.38 153 GLN A O 1
ATOM 1109 N N . ILE A 1 154 ? 1.728 -9.179 -12.645 1.00 98.31 154 ILE A N 1
ATOM 1110 C CA . ILE A 1 154 ? 0.881 -9.718 -11.577 1.00 98.31 154 ILE A CA 1
ATOM 1111 C C . ILE A 1 154 ? 1.415 -9.175 -10.248 1.00 98.31 154 ILE A C 1
ATOM 1113 O O . ILE A 1 154 ? 2.524 -9.500 -9.838 1.00 98.31 154 ILE A O 1
ATOM 1117 N N . GLU A 1 155 ? 0.650 -8.298 -9.594 1.00 98.38 155 GLU A N 1
ATOM 1118 C CA . GLU A 1 155 ? 1.110 -7.561 -8.399 1.00 98.38 155 GLU A CA 1
ATOM 1119 C C . GLU A 1 155 ? 0.477 -8.049 -7.094 1.00 98.38 155 GLU A C 1
ATOM 1121 O O . GLU A 1 155 ? 0.994 -7.764 -6.015 1.00 98.38 155 GLU A O 1
ATOM 1126 N N . SER A 1 156 ? -0.632 -8.783 -7.176 1.00 98.25 156 SER A N 1
ATOM 1127 C CA . SER A 1 156 ? -1.352 -9.291 -6.010 1.00 98.25 156 SER A CA 1
ATOM 1128 C C . SER A 1 156 ? -2.061 -10.602 -6.322 1.00 98.25 156 SER A C 1
ATOM 1130 O O . SER A 1 156 ? -2.225 -10.956 -7.489 1.00 98.25 156 SER A O 1
ATOM 1132 N N . VAL A 1 157 ? -2.529 -11.279 -5.277 1.00 98.12 157 VAL A N 1
ATOM 1133 C CA . VAL A 1 157 ? -3.308 -12.523 -5.377 1.00 98.12 157 VAL A CA 1
ATOM 1134 C C . VAL A 1 157 ? -4.798 -12.313 -5.686 1.00 98.12 157 VAL A C 1
ATOM 1136 O O . VAL A 1 157 ? -5.557 -13.289 -5.675 1.00 98.12 157 VAL A O 1
ATOM 1139 N N . LEU A 1 158 ? -5.240 -11.067 -5.918 1.00 97.81 158 LEU A N 1
ATOM 1140 C CA . LEU A 1 158 ? -6.626 -10.767 -6.287 1.00 97.81 158 LEU A CA 1
ATOM 1141 C C . LEU A 1 158 ? -7.012 -11.483 -7.581 1.00 97.81 158 LEU A C 1
ATOM 1143 O O . LEU A 1 158 ? -6.314 -11.399 -8.592 1.00 97.81 158 LEU A O 1
ATOM 1147 N N . GLN A 1 159 ? -8.166 -12.135 -7.549 1.00 97.75 159 GLN A N 1
ATOM 1148 C CA . GLN A 1 159 ? -8.796 -12.724 -8.719 1.00 97.75 159 GLN A CA 1
ATOM 1149 C C . GLN A 1 159 ? -9.675 -11.695 -9.445 1.00 97.75 159 GLN A C 1
ATOM 1151 O O . GLN A 1 159 ? -10.118 -10.709 -8.846 1.00 97.75 159 GLN A O 1
ATOM 1156 N N . PRO A 1 160 ? -9.963 -11.899 -10.743 1.00 97.12 160 PRO A N 1
ATOM 1157 C CA . PRO A 1 160 ? -10.881 -11.039 -11.477 1.00 97.12 160 PRO A CA 1
ATOM 1158 C C . PRO A 1 160 ? -12.233 -10.894 -10.762 1.00 97.12 160 PRO A C 1
ATOM 1160 O O . PRO A 1 160 ? -12.907 -11.878 -10.470 1.00 97.12 160 PRO A O 1
ATOM 1163 N N . GLY A 1 161 ? -12.632 -9.650 -10.492 1.00 96.00 161 GLY A N 1
ATOM 1164 C CA . GLY A 1 161 ? -13.881 -9.337 -9.793 1.00 96.00 161 GLY A CA 1
ATOM 1165 C C . GLY A 1 161 ? -13.806 -9.395 -8.264 1.00 96.00 161 GLY A C 1
ATOM 1166 O O . GLY A 1 161 ? -14.807 -9.085 -7.624 1.00 96.00 161 GLY A O 1
ATOM 1167 N N . GLU A 1 162 ? -12.658 -9.744 -7.674 1.00 97.44 162 GLU A N 1
ATOM 1168 C CA . GLU A 1 162 ? -12.451 -9.598 -6.232 1.00 97.44 162 GLU A CA 1
ATOM 1169 C C . GLU A 1 162 ? -12.173 -8.151 -5.832 1.00 97.44 162 GLU A C 1
ATOM 1171 O O . GLU A 1 162 ? -11.588 -7.355 -6.572 1.00 97.44 162 GLU A O 1
ATOM 1176 N N . MET A 1 163 ? -12.571 -7.829 -4.608 1.00 97.06 163 MET A N 1
ATOM 1177 C CA . MET A 1 163 ? -12.443 -6.511 -4.022 1.00 97.06 163 MET A CA 1
ATOM 1178 C C . MET A 1 163 ? -12.050 -6.619 -2.555 1.00 97.06 163 MET A C 1
ATOM 1180 O O . MET A 1 163 ? -12.581 -7.448 -1.822 1.00 97.06 163 MET A O 1
ATOM 1184 N N . ILE A 1 164 ? -11.154 -5.734 -2.120 1.00 98.25 164 ILE A N 1
ATOM 1185 C CA . ILE A 1 164 ? -10.822 -5.573 -0.704 1.00 98.25 164 ILE A CA 1
ATOM 1186 C C . ILE A 1 164 ? -12.006 -4.902 -0.007 1.00 98.25 164 ILE A C 1
ATOM 1188 O O . ILE A 1 164 ? -12.380 -3.784 -0.369 1.00 98.25 164 ILE A O 1
ATOM 1192 N N . THR A 1 165 ? -12.578 -5.565 0.993 1.00 97.75 165 THR A N 1
ATOM 1193 C CA . THR A 1 165 ? -13.715 -5.057 1.777 1.00 97.75 165 THR A CA 1
ATOM 1194 C C . THR A 1 165 ? -13.281 -4.516 3.132 1.00 97.75 165 THR A C 1
ATOM 1196 O O . THR A 1 165 ? -13.837 -3.516 3.591 1.00 97.75 165 THR A O 1
ATOM 1199 N N . ALA A 1 166 ? -12.248 -5.107 3.734 1.00 98.19 166 ALA A N 1
ATOM 1200 C CA . ALA A 1 166 ? -11.690 -4.669 5.005 1.00 98.19 166 ALA A CA 1
ATOM 1201 C C . ALA A 1 166 ? -10.241 -5.144 5.210 1.00 98.19 166 ALA A C 1
ATOM 1203 O O . ALA A 1 166 ? -9.706 -5.955 4.451 1.00 98.19 166 ALA A O 1
ATOM 1204 N N . VAL A 1 167 ? -9.612 -4.626 6.260 1.00 98.44 167 VAL A N 1
ATOM 1205 C CA . VAL A 1 167 ? -8.338 -5.099 6.805 1.00 98.44 167 VAL A CA 1
ATOM 1206 C C . VAL A 1 167 ? -8.523 -5.365 8.287 1.00 98.44 167 VAL A C 1
ATOM 1208 O O . VAL A 1 167 ? -9.006 -4.503 9.012 1.00 98.44 167 VAL A O 1
ATOM 1211 N N . GLU A 1 168 ? -8.112 -6.537 8.739 1.00 98.56 168 GLU A N 1
ATOM 1212 C CA . GLU A 1 168 ? -8.149 -6.933 10.137 1.00 98.56 168 GLU A CA 1
ATOM 1213 C C . GLU A 1 168 ? -6.771 -6.780 10.784 1.00 98.56 168 GLU A C 1
ATOM 1215 O O . GLU A 1 168 ? -5.754 -7.186 10.216 1.00 98.56 168 GLU A O 1
ATOM 1220 N N . LEU A 1 169 ? -6.746 -6.192 11.978 1.00 98.62 169 LEU A N 1
ATOM 1221 C CA . LEU A 1 169 ? -5.597 -6.167 12.875 1.00 98.62 169 LEU A CA 1
ATOM 1222 C C . LEU A 1 169 ? -5.856 -7.117 14.052 1.00 98.62 169 LEU A C 1
ATOM 1224 O O . LEU A 1 169 ? -6.939 -7.045 14.643 1.00 98.62 169 LEU A O 1
ATOM 1228 N N . PRO A 1 170 ? -4.880 -7.960 14.431 1.00 97.81 170 PRO A N 1
ATOM 1229 C CA . PRO A 1 170 ? -5.021 -8.859 15.575 1.00 97.81 170 PRO A CA 1
ATOM 1230 C C . PRO A 1 170 ? -5.107 -8.064 16.885 1.00 97.81 170 PRO A C 1
ATOM 1232 O O . PRO A 1 170 ? -4.719 -6.897 16.896 1.00 97.81 170 PRO A O 1
ATOM 1235 N N . PRO A 1 171 ? -5.535 -8.671 18.008 1.00 97.56 171 PRO A N 1
ATOM 1236 C CA . PRO A 1 171 ? -5.551 -8.000 19.304 1.00 97.56 171 PRO A CA 1
ATOM 1237 C C . PRO A 1 171 ? -4.195 -7.382 19.659 1.00 97.56 171 PRO A C 1
ATOM 1239 O O . PRO A 1 171 ? -3.140 -8.004 19.503 1.00 97.56 171 PRO A O 1
ATOM 1242 N N . ALA A 1 172 ? -4.227 -6.148 20.157 1.00 97.00 172 ALA A N 1
ATOM 1243 C CA . ALA A 1 172 ? -3.017 -5.391 20.428 1.00 97.00 172 ALA A CA 1
ATOM 1244 C C . ALA A 1 172 ? -2.163 -6.047 21.519 1.00 97.00 172 ALA A C 1
ATOM 1246 O O . ALA A 1 172 ? -2.631 -6.348 22.617 1.00 97.00 172 ALA A O 1
ATOM 1247 N N . THR A 1 173 ? -0.875 -6.204 21.230 1.00 97.75 173 THR A N 1
ATOM 1248 C CA . THR A 1 173 ? 0.124 -6.668 22.198 1.00 97.75 173 THR A CA 1
ATOM 1249 C C . THR A 1 173 ? 0.926 -5.488 22.756 1.00 97.75 173 THR A C 1
ATOM 1251 O O . THR A 1 173 ? 1.018 -4.447 22.098 1.00 97.75 173 THR A O 1
ATOM 1254 N N . PRO A 1 174 ? 1.600 -5.627 23.914 1.00 97.75 174 PRO A N 1
ATOM 1255 C CA . PRO A 1 174 ? 2.481 -4.577 24.431 1.00 97.75 174 PRO A CA 1
ATOM 1256 C C . PRO A 1 174 ? 3.565 -4.129 23.437 1.00 97.75 174 PRO A C 1
ATOM 1258 O O . PRO A 1 174 ? 3.921 -2.953 23.404 1.00 97.75 174 PRO A O 1
ATOM 1261 N N . ALA A 1 175 ? 4.060 -5.041 22.593 1.00 97.38 175 ALA A N 1
ATOM 1262 C CA . ALA A 1 175 ? 5.029 -4.718 21.547 1.00 97.38 175 ALA A CA 1
ATOM 1263 C C . ALA A 1 175 ? 4.416 -3.868 20.420 1.00 97.38 175 ALA A C 1
ATOM 1265 O O . ALA A 1 175 ? 5.057 -2.945 19.929 1.00 97.38 175 ALA A O 1
ATOM 1266 N N . MET A 1 176 ? 3.164 -4.137 20.033 1.00 98.12 176 MET A N 1
ATOM 1267 C CA . MET A 1 176 ? 2.448 -3.325 19.041 1.00 98.12 176 MET A CA 1
ATOM 1268 C C . MET A 1 176 ? 2.138 -1.927 19.581 1.00 98.12 176 MET A C 1
ATOM 1270 O O . MET A 1 176 ? 2.294 -0.946 18.856 1.00 98.12 176 MET A O 1
ATOM 1274 N N . VAL A 1 177 ? 1.772 -1.825 20.861 1.00 98.06 177 VAL A N 1
ATOM 1275 C CA . VAL A 1 177 ? 1.556 -0.544 21.552 1.00 98.06 177 VAL A CA 1
ATOM 1276 C C . VAL A 1 177 ? 2.864 0.249 21.656 1.00 98.06 177 VAL A C 1
ATOM 1278 O O . VAL A 1 177 ? 2.875 1.459 21.453 1.00 98.06 177 VAL A O 1
ATOM 1281 N N . ASN A 1 178 ? 3.992 -0.418 21.911 1.00 98.06 178 ASN A N 1
ATOM 1282 C CA . ASN A 1 178 ? 5.318 0.203 21.954 1.00 98.06 178 ASN A CA 1
ATOM 1283 C C . ASN A 1 178 ? 6.055 0.090 20.606 1.00 98.06 178 ASN A C 1
ATOM 1285 O O . ASN A 1 178 ? 7.129 -0.506 20.511 1.00 98.06 178 ASN A O 1
ATOM 1289 N N . SER A 1 179 ? 5.457 0.649 19.552 1.00 98.19 179 SER A N 1
ATOM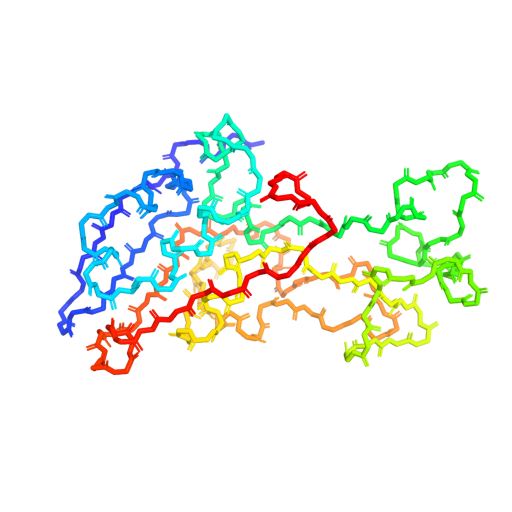 1290 C CA . SER A 1 179 ? 5.980 0.582 18.183 1.00 98.19 179 SER A CA 1
ATOM 1291 C C . SER A 1 179 ? 6.250 1.960 17.568 1.00 98.19 179 SER A C 1
ATOM 1293 O O . SER A 1 179 ? 5.688 2.984 17.965 1.00 98.19 179 SER A O 1
ATOM 1295 N N . GLU A 1 180 ? 7.125 1.988 16.560 1.00 97.62 180 GLU A N 1
ATOM 1296 C CA . GLU A 1 180 ? 7.601 3.199 15.887 1.00 97.62 180 GLU A CA 1
ATOM 1297 C C . GLU A 1 180 ? 7.620 2.999 14.366 1.00 97.62 180 GLU A C 1
ATOM 1299 O O . GLU A 1 180 ? 7.790 1.880 13.882 1.00 97.62 180 GLU A O 1
ATOM 1304 N N . TYR A 1 181 ? 7.502 4.089 13.600 1.00 98.44 181 TYR A N 1
ATOM 1305 C CA . TYR A 1 181 ? 7.721 4.068 12.154 1.00 98.44 181 TYR A CA 1
ATOM 1306 C C . TYR A 1 181 ? 8.722 5.152 11.750 1.00 98.44 181 TYR A C 1
ATOM 1308 O O . TYR A 1 181 ? 8.451 6.345 11.892 1.00 98.44 181 TYR A O 1
ATOM 1316 N N . ARG A 1 182 ? 9.884 4.748 11.223 1.00 97.75 182 ARG A N 1
ATOM 1317 C CA . ARG A 1 182 ? 10.932 5.668 10.755 1.00 97.75 182 ARG A CA 1
ATOM 1318 C C . ARG A 1 182 ? 11.079 5.593 9.240 1.00 97.75 182 ARG A C 1
ATOM 1320 O O . ARG A 1 182 ? 11.434 4.547 8.706 1.00 97.75 182 ARG A O 1
ATOM 1327 N N . LYS A 1 183 ? 10.871 6.726 8.562 1.00 97.81 183 LYS A N 1
ATOM 1328 C CA . LYS A 1 183 ? 11.026 6.870 7.108 1.00 97.81 183 LYS A CA 1
ATOM 1329 C C . LYS A 1 183 ? 12.227 7.750 6.774 1.00 97.81 183 LYS A C 1
ATOM 1331 O O . LYS A 1 183 ? 12.216 8.940 7.084 1.00 97.81 183 LYS A O 1
ATOM 1336 N N . LEU A 1 184 ? 13.235 7.179 6.114 1.00 97.06 184 LEU A N 1
ATOM 1337 C CA . LEU A 1 184 ? 14.337 7.943 5.524 1.00 97.06 184 LEU A CA 1
ATOM 1338 C C . LEU A 1 184 ? 13.983 8.368 4.098 1.00 97.06 184 LEU A C 1
ATOM 1340 O O . LEU A 1 184 ? 13.352 7.619 3.355 1.00 97.06 184 LEU A O 1
ATOM 1344 N N . ARG A 1 185 ? 14.366 9.592 3.736 1.00 96.44 185 ARG A N 1
ATOM 1345 C CA . ARG A 1 185 ? 14.077 10.208 2.437 1.00 96.44 185 ARG A CA 1
ATOM 1346 C C . ARG A 1 185 ? 14.978 11.418 2.206 1.00 96.44 185 ARG A C 1
ATOM 1348 O O . ARG A 1 185 ? 15.431 12.029 3.167 1.00 96.44 185 ARG A O 1
ATOM 1355 N N . ASP A 1 186 ? 15.176 11.784 0.940 1.00 96.81 186 ASP A N 1
ATOM 1356 C CA . ASP A 1 186 ? 16.056 12.898 0.547 1.00 96.81 186 ASP A CA 1
ATOM 1357 C C . ASP A 1 186 ? 15.563 14.269 1.043 1.00 96.81 186 ASP A C 1
ATOM 1359 O O . ASP A 1 186 ? 16.363 15.153 1.335 1.00 96.81 186 ASP A O 1
ATOM 1363 N N . ARG A 1 187 ? 14.238 14.457 1.144 1.00 95.94 187 ARG A N 1
ATOM 1364 C CA . ARG A 1 187 ? 13.602 15.700 1.614 1.00 95.94 187 ARG A CA 1
ATOM 1365 C C . ARG A 1 187 ? 12.685 15.456 2.806 1.00 95.94 187 ARG A C 1
ATOM 1367 O O . ARG A 1 187 ? 12.158 14.362 2.979 1.00 95.94 187 ARG A O 1
ATOM 1374 N N . SER A 1 188 ? 12.434 16.493 3.602 1.00 92.12 188 SER A N 1
ATOM 1375 C CA . SER A 1 188 ? 11.730 16.381 4.889 1.00 92.12 188 SER A CA 1
ATOM 1376 C C . SER A 1 188 ? 10.274 15.904 4.798 1.00 92.12 188 SER A C 1
ATOM 1378 O O . SER A 1 188 ? 9.789 15.306 5.758 1.00 92.12 188 SER A O 1
ATOM 1380 N N . SER A 1 189 ? 9.577 16.123 3.674 1.00 93.62 189 SER A N 1
ATOM 1381 C CA . SER A 1 189 ? 8.188 15.693 3.446 1.00 93.62 189 SER A CA 1
ATOM 1382 C C . SER A 1 189 ? 7.856 15.511 1.960 1.00 93.62 189 SER A C 1
ATOM 1384 O O . SER A 1 189 ? 8.599 15.964 1.092 1.00 93.62 189 SER A O 1
ATOM 1386 N N . TYR A 1 190 ? 6.734 14.839 1.676 1.00 88.50 190 TYR A N 1
ATOM 1387 C CA . TYR A 1 190 ? 6.201 14.570 0.333 1.00 88.50 190 TYR A CA 1
ATOM 1388 C C . TYR A 1 190 ? 7.210 13.915 -0.630 1.00 88.50 190 TYR A C 1
ATOM 1390 O O . TYR A 1 190 ? 7.216 14.225 -1.811 1.00 88.50 190 TYR A O 1
ATOM 1398 N N . ALA A 1 191 ? 8.089 13.040 -0.146 1.00 57.50 191 ALA A N 1
ATOM 1399 C CA . ALA A 1 191 ? 8.977 12.235 -0.992 1.00 57.50 191 ALA A CA 1
ATOM 1400 C C . ALA A 1 191 ? 8.330 10.905 -1.385 1.00 57.50 191 ALA A C 1
ATOM 1402 O O . ALA A 1 191 ? 7.622 10.333 -0.517 1.00 57.50 191 ALA A O 1
#

Foldseek 3Di:
DDPLPFDQDWDQDPQGKIKGFQNNFLQNCLPDPSCCQQAVALSQLSVQEADPVCSRRDTNQNLLVDDFPPPLCVPPPPHQACLNPNPSAHCCVVHVVPQFAPPLADRRDGTDSDRSNLVSCLVQQKKWWKQFPVGIDIDGSVQAADRCYSNNVRGGPDDVGMGGGIMMGHHGDPVSSVDHHDDDDPDPGRD